Protein AF-A0A6L7WRE5-F1 (afdb_monomer_lite)

Sequence (198 aa):
MIANGPTDTLAGHQPSLRYFLLDHGRQQSTDLPPDNLVSALIALEAGASPAEAATATDRLIDLLAGHEDEALTEAFSAWVEVLLRPGAHSGTTPDPLTRLKEVRTMLAERVQEWTREWVQQGRAEGREQGRAAERSLLHRQAARKFDAATAHRRASALADLSDPERLSEVGEWIIDCSTGNELLERVRIICGDEQTER

Secondary structure (DSSP, 8-state):
-------TTSGGGS---------TTTS-GGGS-SS-HHHHHHHHHH--SHHHHHHHHHHHHHHHHT-S-HHHHHHHHHHHHHHHSTT---SS---HHHHHHHHHHHHHHHHHHHHHHHHHHHHHHHHHHHHHHHHHHHHHHHHHHT-HHHHHHHHHHTSS---HHHHHHHHHHHHH-SSHHHHHHHHHHHHHHTTT--

Structure (mmCIF, N/CA/C/O backbone):
data_AF-A0A6L7WRE5-F1
#
_entry.id   AF-A0A6L7WRE5-F1
#
loop_
_atom_site.group_PDB
_atom_site.id
_atom_site.type_symbol
_atom_site.label_atom_id
_atom_site.label_alt_id
_atom_site.label_comp_id
_atom_site.label_asym_id
_atom_site.label_entity_id
_atom_site.label_seq_id
_atom_site.pdbx_PDB_ins_code
_atom_site.Cartn_x
_atom_site.Cartn_y
_atom_site.Cartn_z
_atom_site.occupancy
_atom_site.B_iso_or_equiv
_atom_site.auth_seq_id
_atom_site.auth_comp_id
_atom_site.auth_asym_id
_atom_site.auth_atom_id
_atom_site.pdbx_PDB_model_num
ATOM 1 N N . MET A 1 1 ? -26.326 3.704 -9.956 1.00 33.59 1 MET A N 1
ATOM 2 C CA . MET A 1 1 ? -27.026 2.571 -10.597 1.00 33.59 1 MET A CA 1
ATOM 3 C C . MET A 1 1 ? -26.097 1.371 -10.492 1.00 33.59 1 MET A C 1
ATOM 5 O O . MET A 1 1 ? -25.187 1.258 -11.299 1.00 33.59 1 MET A O 1
ATOM 9 N N . ILE A 1 2 ? -26.204 0.584 -9.416 1.00 38.25 2 ILE A N 1
ATOM 10 C CA . ILE A 1 2 ? -25.355 -0.604 -9.230 1.00 38.25 2 ILE A CA 1
ATOM 11 C C . ILE A 1 2 ? -25.977 -1.732 -10.053 1.00 38.25 2 ILE A C 1
ATOM 13 O O . ILE A 1 2 ? -27.179 -1.972 -9.966 1.00 38.25 2 ILE A O 1
ATOM 17 N N . ALA A 1 3 ? -25.167 -2.325 -10.925 1.00 42.53 3 ALA A N 1
ATOM 18 C CA . ALA A 1 3 ? -25.574 -3.323 -11.899 1.00 42.53 3 ALA A CA 1
ATOM 19 C C . ALA A 1 3 ? -26.040 -4.622 -11.221 1.00 42.53 3 ALA A C 1
ATOM 21 O O . ALA A 1 3 ? -25.388 -5.126 -10.309 1.00 42.53 3 ALA A O 1
ATOM 22 N N . ASN A 1 4 ? -27.159 -5.160 -11.709 1.00 52.25 4 ASN A N 1
ATOM 23 C CA . ASN A 1 4 ? -27.697 -6.464 -11.331 1.00 52.25 4 ASN A CA 1
ATOM 24 C C . ASN A 1 4 ? -26.702 -7.581 -11.696 1.00 52.25 4 ASN A C 1
ATOM 26 O O . ASN A 1 4 ? -26.458 -7.829 -12.878 1.00 52.25 4 ASN A O 1
ATOM 30 N N . GLY A 1 5 ? -26.146 -8.248 -10.680 1.00 49.59 5 GLY A N 1
ATOM 31 C CA . GLY A 1 5 ? -25.459 -9.539 -10.806 1.00 49.59 5 GLY A CA 1
ATOM 32 C C . GLY A 1 5 ? -26.453 -10.716 -10.809 1.00 49.59 5 GLY A C 1
ATOM 33 O O . GLY A 1 5 ? -27.612 -10.529 -10.436 1.00 49.59 5 GLY A O 1
ATOM 34 N N . PRO A 1 6 ? -26.052 -11.913 -11.275 1.00 52.19 6 PRO A N 1
ATOM 35 C CA . PRO A 1 6 ? -26.985 -12.884 -11.841 1.00 52.19 6 PRO A CA 1
ATOM 36 C C . PRO A 1 6 ? -27.608 -13.880 -10.839 1.00 52.19 6 PRO A C 1
ATOM 38 O O . PRO A 1 6 ? -26.964 -14.334 -9.898 1.00 52.19 6 PRO A O 1
ATOM 41 N N . THR A 1 7 ? -28.814 -14.332 -11.220 1.00 56.91 7 THR A N 1
ATOM 42 C CA . THR A 1 7 ? -29.487 -15.636 -10.971 1.00 56.91 7 THR A CA 1
ATOM 43 C C . THR A 1 7 ? -30.137 -15.942 -9.607 1.00 56.91 7 THR A C 1
ATOM 45 O O . THR A 1 7 ? -29.492 -16.393 -8.671 1.00 56.91 7 THR A O 1
ATOM 48 N N . ASP A 1 8 ? -31.467 -15.774 -9.590 1.00 62.28 8 ASP A N 1
ATOM 49 C CA . ASP A 1 8 ? -32.593 -16.567 -9.030 1.00 62.28 8 ASP A CA 1
ATOM 50 C C . ASP A 1 8 ? -32.435 -17.437 -7.757 1.00 62.28 8 ASP A C 1
ATOM 52 O O . ASP A 1 8 ? -33.354 -17.507 -6.947 1.00 62.28 8 ASP A O 1
ATOM 56 N N . THR A 1 9 ? -31.300 -18.093 -7.512 1.00 65.81 9 THR A N 1
ATOM 57 C CA . THR A 1 9 ? -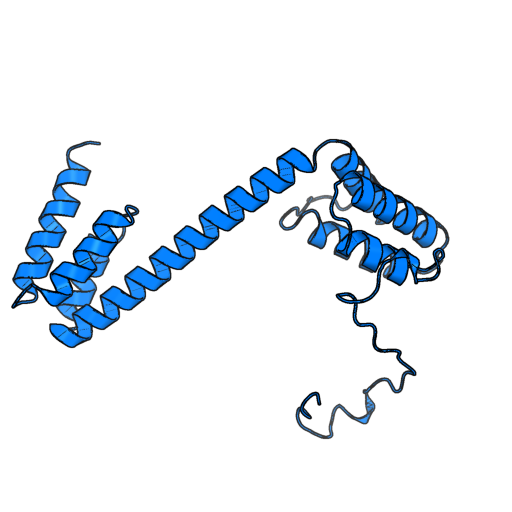31.128 -19.026 -6.379 1.00 65.81 9 THR A CA 1
ATOM 58 C C . THR A 1 9 ? -30.801 -18.337 -5.053 1.00 65.81 9 THR A C 1
ATOM 60 O O . THR A 1 9 ? -31.071 -18.895 -3.993 1.00 65.81 9 THR A O 1
ATOM 63 N N . LEU A 1 10 ? -30.263 -17.114 -5.085 1.00 64.69 10 LEU A N 1
ATOM 64 C CA . LEU A 1 10 ? -29.931 -16.333 -3.882 1.00 64.69 10 LEU A CA 1
ATOM 65 C C . LEU A 1 10 ? -31.008 -15.306 -3.502 1.00 64.69 10 LEU A C 1
ATOM 67 O O . LEU A 1 10 ? -30.921 -14.701 -2.435 1.00 64.69 10 LEU A O 1
ATOM 71 N N . ALA A 1 11 ? -32.041 -15.129 -4.334 1.00 69.94 11 ALA A N 1
ATOM 72 C CA . ALA A 1 11 ? -33.091 -14.133 -4.115 1.00 69.94 11 ALA A CA 1
ATOM 73 C C . ALA A 1 11 ? -33.860 -14.364 -2.799 1.00 69.94 11 ALA A C 1
ATOM 75 O O . ALA A 1 11 ? -34.154 -13.414 -2.080 1.00 69.94 11 ALA A O 1
ATOM 76 N N . GLY A 1 12 ? -34.119 -15.627 -2.435 1.00 72.19 12 GLY A N 1
ATOM 77 C CA . GLY A 1 12 ? -34.784 -15.990 -1.174 1.00 72.19 12 GLY A CA 1
ATOM 78 C C . GLY A 1 12 ? -33.914 -15.839 0.080 1.00 72.19 12 GLY A C 1
ATOM 79 O O . GLY A 1 12 ? -34.433 -15.868 1.192 1.00 72.19 12 GLY A O 1
ATOM 80 N N . HIS A 1 13 ? -32.603 -15.663 -0.092 1.00 71.00 13 HIS A N 1
ATOM 81 C CA . HIS A 1 13 ? -31.643 -15.445 0.993 1.00 71.00 13 HIS A CA 1
ATOM 82 C C . HIS A 1 13 ? -31.185 -13.986 1.082 1.00 71.00 13 HIS A C 1
ATOM 84 O O . HIS A 1 13 ? -30.319 -13.666 1.895 1.00 71.00 13 HIS A O 1
ATOM 90 N N . GLN A 1 14 ? -31.749 -13.095 0.261 1.00 71.56 14 GLN A N 1
ATOM 91 C CA . GLN A 1 14 ? -31.406 -11.684 0.290 1.00 71.56 14 GLN A CA 1
ATOM 92 C C . GLN A 1 14 ? -32.103 -11.011 1.486 1.00 71.56 14 GLN A C 1
ATOM 94 O O . GLN A 1 14 ? -33.335 -10.999 1.545 1.00 71.56 14 GLN A O 1
ATOM 99 N N . PRO A 1 15 ? -31.358 -10.439 2.449 1.00 70.75 15 PRO A N 1
ATOM 100 C CA . PRO A 1 15 ? -31.968 -9.778 3.594 1.00 70.75 15 PRO A CA 1
ATOM 101 C C . PRO A 1 15 ? -32.773 -8.561 3.125 1.00 70.75 15 PRO A C 1
ATOM 103 O O . PRO A 1 15 ? -32.212 -7.603 2.591 1.00 70.75 15 PRO A O 1
ATOM 106 N N . SER A 1 16 ? -34.090 -8.565 3.339 1.00 73.88 16 SER A N 1
ATOM 107 C CA . SER A 1 16 ? -34.936 -7.394 3.098 1.00 73.88 16 SER A CA 1
ATOM 108 C C . SER A 1 16 ? -34.859 -6.451 4.300 1.00 73.88 16 SER A C 1
ATOM 110 O O . SER A 1 16 ? -35.735 -6.440 5.167 1.00 73.88 16 SER A O 1
ATOM 112 N N . LEU A 1 17 ? -33.772 -5.688 4.382 1.00 77.31 17 LEU A N 1
ATOM 113 C CA . LEU A 1 17 ? -33.533 -4.731 5.460 1.00 77.31 17 LEU A CA 1
ATOM 114 C C . LEU A 1 17 ? -33.850 -3.310 4.985 1.00 77.31 17 LEU A C 1
ATOM 116 O O . LEU A 1 17 ? -33.581 -2.947 3.841 1.00 77.31 17 LEU A O 1
ATOM 120 N N . ARG A 1 18 ? -34.402 -2.478 5.874 1.00 76.62 18 ARG A N 1
ATOM 121 C CA . ARG A 1 18 ? -34.418 -1.028 5.653 1.00 76.62 18 ARG A CA 1
ATOM 122 C C . ARG A 1 18 ? -33.006 -0.519 5.909 1.00 76.62 18 ARG A C 1
ATOM 124 O O . ARG A 1 18 ? -32.535 -0.595 7.037 1.00 76.62 18 ARG A O 1
ATOM 131 N N . TYR A 1 19 ? -32.348 -0.024 4.871 1.00 71.81 19 TYR A N 1
ATOM 132 C CA . TYR A 1 19 ? -31.003 0.533 4.964 1.00 71.81 19 TYR A CA 1
ATOM 133 C C . TYR A 1 19 ? -31.005 2.012 4.580 1.00 71.81 19 TYR A C 1
ATOM 135 O O . TYR A 1 19 ? -31.861 2.478 3.826 1.00 71.81 19 TYR A O 1
ATOM 143 N N . PHE A 1 20 ? -30.025 2.743 5.101 1.00 72.94 20 PHE A N 1
ATOM 144 C CA . PHE A 1 20 ? -29.726 4.110 4.700 1.00 72.94 20 PHE A CA 1
ATOM 145 C C . PHE A 1 20 ? -28.335 4.126 4.064 1.00 72.94 20 PHE A C 1
ATOM 147 O O . PHE A 1 20 ? -27.398 3.554 4.618 1.00 72.94 20 PHE A O 1
ATOM 154 N N . LEU A 1 21 ? -28.212 4.723 2.877 1.00 75.00 21 LEU A N 1
ATOM 155 C CA . LEU A 1 21 ? -26.929 4.837 2.190 1.00 75.00 21 LEU A CA 1
ATOM 156 C C . LEU A 1 21 ? -26.215 6.093 2.698 1.00 75.00 21 LEU A C 1
ATOM 158 O O . LEU A 1 21 ? -26.695 7.203 2.475 1.00 75.00 21 LEU A O 1
ATOM 162 N N . LEU A 1 22 ? -25.076 5.907 3.359 1.00 72.38 22 LEU A N 1
ATOM 163 C CA . LEU A 1 22 ? -24.219 6.994 3.823 1.00 72.38 22 LEU A CA 1
ATOM 164 C C . LEU A 1 22 ? -23.044 7.179 2.861 1.00 72.38 22 LEU A C 1
ATOM 166 O O . LEU A 1 22 ? -22.331 6.225 2.551 1.00 72.38 22 LEU A O 1
ATOM 170 N N . ASP A 1 23 ? -22.836 8.415 2.409 1.00 73.19 23 ASP A N 1
ATOM 171 C CA . ASP A 1 23 ? -21.616 8.827 1.712 1.00 73.19 23 ASP A CA 1
ATOM 172 C C . ASP A 1 23 ? -20.619 9.378 2.741 1.00 73.19 23 ASP A C 1
ATOM 174 O O . ASP A 1 23 ? -20.668 10.549 3.127 1.00 73.19 23 ASP A O 1
ATOM 178 N N . HIS A 1 24 ? -19.734 8.498 3.208 1.00 63.03 24 HIS A N 1
ATOM 179 C CA . HIS A 1 24 ? -18.722 8.795 4.224 1.00 63.03 24 HIS A CA 1
ATOM 180 C C . HIS A 1 24 ? -17.700 9.845 3.762 1.00 63.03 24 HIS A C 1
ATOM 182 O O . HIS A 1 24 ? -17.137 10.546 4.593 1.00 63.03 24 HIS A O 1
ATOM 188 N N . GLY A 1 25 ? -17.492 10.017 2.449 1.00 64.31 25 GLY A N 1
ATOM 189 C CA . GLY A 1 25 ? -16.577 11.033 1.919 1.00 64.31 25 GLY A CA 1
ATOM 190 C C . GLY A 1 25 ? -17.131 12.459 1.996 1.00 64.31 25 GLY A C 1
ATOM 191 O O . GLY A 1 25 ? -16.380 13.422 1.843 1.00 64.31 25 GLY A O 1
ATOM 192 N N . ARG A 1 26 ? -18.444 12.609 2.215 1.00 62.72 26 ARG A N 1
ATOM 193 C CA . ARG A 1 26 ? -19.141 13.903 2.216 1.00 62.72 26 ARG A CA 1
ATOM 194 C C . ARG A 1 26 ? -19.703 14.301 3.582 1.00 62.72 26 ARG A C 1
ATOM 196 O O . ARG A 1 26 ? -19.944 15.487 3.796 1.00 62.72 26 ARG A O 1
ATOM 203 N N . GLN A 1 27 ? -19.922 13.343 4.481 1.00 60.59 27 GLN A N 1
ATOM 204 C CA . GLN A 1 27 ? -20.414 13.582 5.841 1.00 60.59 27 GLN A CA 1
ATOM 205 C C . GLN A 1 27 ? -19.268 13.668 6.850 1.00 60.59 27 GLN A C 1
ATOM 207 O O . GLN A 1 27 ? -18.359 12.844 6.838 1.00 60.59 27 GLN A O 1
ATOM 212 N N . GLN A 1 28 ? -19.332 14.647 7.755 1.00 61.75 28 GLN A N 1
ATOM 213 C CA . GLN A 1 28 ? -18.403 14.725 8.881 1.00 61.75 28 GLN A CA 1
ATOM 214 C C . GLN A 1 28 ? -18.924 13.862 10.032 1.00 61.75 28 GLN A C 1
ATOM 216 O O . GLN A 1 28 ? -20.128 13.809 10.272 1.00 61.75 28 GLN A O 1
ATOM 221 N N . SER A 1 29 ? -18.023 13.230 10.791 1.00 63.56 29 SER A N 1
ATOM 222 C CA . SER A 1 29 ? -18.386 12.438 11.981 1.00 63.56 29 SER A CA 1
ATOM 223 C C . SER A 1 29 ? -19.282 13.209 12.972 1.00 63.56 29 SER A C 1
ATOM 225 O O . SER A 1 29 ? -20.119 12.605 13.637 1.00 63.56 29 SER A O 1
ATOM 227 N N . THR A 1 30 ? -19.163 14.540 13.023 1.00 63.53 30 THR A N 1
ATOM 228 C CA . THR A 1 30 ? -19.960 15.444 13.870 1.00 63.53 30 THR A CA 1
ATOM 229 C C . THR A 1 30 ? -21.459 15.451 13.542 1.00 63.53 30 THR A C 1
ATOM 231 O O . THR A 1 30 ? -22.262 15.787 14.409 1.00 63.53 30 THR A O 1
ATOM 234 N N . ASP A 1 31 ? -21.852 15.072 12.322 1.00 73.81 31 ASP A N 1
ATOM 235 C CA . ASP A 1 31 ? -23.259 15.047 11.894 1.00 73.81 31 ASP A CA 1
ATOM 236 C C . ASP A 1 31 ? -23.997 13.775 12.348 1.00 73.81 31 ASP A C 1
ATOM 238 O O . ASP A 1 31 ? -25.204 13.638 12.126 1.00 73.81 31 ASP A O 1
ATOM 242 N N . LEU A 1 32 ? -23.281 12.824 12.956 1.00 79.25 32 LEU A N 1
ATOM 243 C CA . LEU A 1 32 ? -23.804 11.515 13.323 1.00 79.25 32 LEU A CA 1
ATOM 244 C C . LEU A 1 32 ? -24.037 11.397 14.839 1.00 79.25 32 LEU A C 1
ATOM 246 O O . LEU A 1 32 ? -23.339 12.037 15.629 1.00 79.25 32 LEU A O 1
ATOM 250 N N . PRO A 1 33 ? -24.997 10.560 15.281 1.00 83.44 33 PRO A N 1
ATOM 251 C CA . PRO A 1 33 ? -25.241 10.336 16.703 1.00 83.44 33 PRO A CA 1
ATOM 252 C C . PRO A 1 33 ? -23.978 9.808 17.404 1.00 83.44 33 PRO A C 1
ATOM 254 O O . PRO A 1 33 ? -23.394 8.843 16.906 1.00 83.44 33 PRO A O 1
ATOM 257 N N . PRO A 1 34 ? -23.559 10.385 18.544 1.00 77.69 34 PRO A N 1
ATOM 258 C CA . PRO A 1 34 ? -22.311 10.004 19.208 1.00 77.69 34 PRO A CA 1
ATOM 259 C C . PRO A 1 34 ? -22.359 8.595 19.818 1.00 77.69 34 PRO A C 1
ATOM 261 O O . PRO A 1 34 ? -21.350 7.895 19.799 1.00 77.69 34 PRO A O 1
ATOM 264 N N . ASP A 1 35 ? -23.532 8.152 20.278 1.00 83.75 35 ASP A N 1
ATOM 265 C CA . ASP A 1 35 ? -23.737 6.848 20.925 1.00 83.75 35 ASP A CA 1
ATOM 266 C C . ASP A 1 35 ? -24.033 5.742 19.899 1.00 83.75 35 ASP A C 1
ATOM 268 O O . ASP A 1 35 ? -25.017 5.005 19.991 1.00 83.75 35 ASP A O 1
ATOM 272 N N . ASN A 1 36 ? -23.226 5.670 18.842 1.00 86.12 36 ASN A N 1
ATOM 273 C CA . ASN A 1 36 ? -23.427 4.717 17.760 1.00 86.12 36 ASN A CA 1
ATOM 274 C C . ASN A 1 36 ? -22.090 4.161 17.258 1.00 86.12 36 ASN A C 1
ATOM 276 O O . ASN A 1 36 ? -21.178 4.911 16.910 1.00 86.12 36 ASN A O 1
ATOM 280 N N . LEU A 1 37 ? -22.004 2.829 17.175 1.00 87.25 37 LEU A N 1
ATOM 281 C CA . LEU A 1 37 ? -20.794 2.121 16.746 1.00 87.25 37 LEU A CA 1
ATOM 282 C C . LEU A 1 37 ? -20.337 2.525 15.338 1.00 87.25 37 LEU A C 1
ATOM 284 O O . LEU A 1 37 ? -19.145 2.692 15.110 1.00 87.25 37 LEU A O 1
ATOM 288 N N . VAL A 1 38 ? -21.270 2.735 14.405 1.00 85.50 38 VAL A N 1
ATOM 289 C CA . VAL A 1 38 ? -20.961 3.166 13.032 1.00 85.50 38 VAL A CA 1
ATOM 290 C C . VAL A 1 38 ? -20.453 4.607 13.015 1.00 85.50 38 VAL A C 1
ATOM 292 O O . VAL A 1 38 ? -19.534 4.917 12.264 1.00 85.50 38 VAL A O 1
ATOM 295 N N . SER A 1 39 ? -20.976 5.488 13.871 1.00 87.50 39 SER A N 1
ATOM 296 C CA . SER A 1 39 ? -20.440 6.850 14.007 1.00 87.50 39 SER A CA 1
ATOM 297 C C . SER A 1 39 ? -18.999 6.848 14.509 1.00 87.50 39 SER A C 1
ATOM 299 O O . SER A 1 39 ? -18.172 7.605 14.003 1.00 87.50 39 SER A O 1
ATOM 301 N N . ALA A 1 40 ? -18.690 5.995 15.490 1.00 87.38 40 ALA A N 1
ATOM 302 C CA . ALA A 1 40 ? -17.340 5.855 16.021 1.00 87.38 40 ALA A CA 1
ATOM 303 C C . ALA A 1 40 ? -16.387 5.204 14.998 1.00 87.38 40 ALA A C 1
ATOM 305 O O . ALA A 1 40 ? -15.239 5.627 14.882 1.00 87.38 40 ALA A O 1
ATOM 306 N N . LEU A 1 41 ? -16.889 4.265 14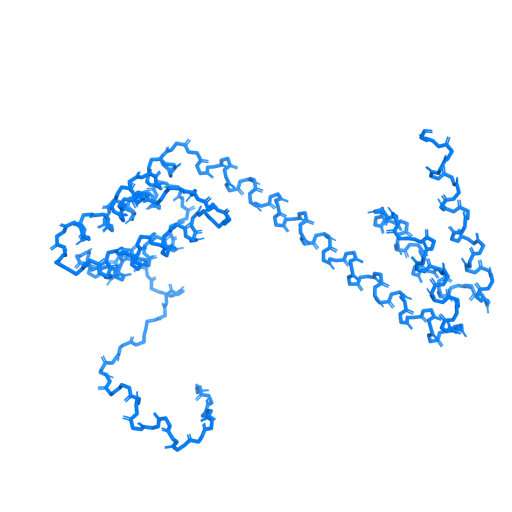.187 1.00 86.12 41 LEU A N 1
ATOM 307 C CA . LEU A 1 41 ? -16.184 3.687 13.038 1.00 86.12 41 LEU A CA 1
ATOM 308 C C . LEU A 1 41 ? -15.810 4.758 12.003 1.00 86.12 41 LEU A C 1
ATOM 310 O O . LEU A 1 41 ? -14.645 4.899 11.648 1.00 86.12 41 LEU A O 1
ATOM 314 N N . ILE A 1 42 ? -16.787 5.561 11.573 1.00 84.25 42 ILE A N 1
ATOM 315 C CA . ILE A 1 42 ? -16.579 6.645 10.602 1.00 84.25 42 ILE A CA 1
ATOM 316 C C . ILE A 1 42 ? -15.607 7.687 11.165 1.00 84.25 42 ILE A C 1
ATOM 318 O O . ILE A 1 42 ? -14.756 8.189 10.437 1.00 84.25 42 ILE A O 1
ATOM 322 N N . ALA A 1 43 ? -15.697 8.002 12.461 1.00 83.88 43 ALA A N 1
ATOM 323 C CA . ALA A 1 43 ? -14.750 8.897 13.123 1.00 83.88 43 ALA A CA 1
ATOM 324 C C . ALA A 1 43 ? -13.315 8.351 13.087 1.00 83.88 43 ALA A C 1
ATOM 326 O O . ALA A 1 43 ? -12.375 9.119 12.893 1.00 83.88 43 ALA A O 1
ATOM 327 N N . LEU A 1 44 ? -13.154 7.038 13.269 1.00 84.88 44 LEU A N 1
ATOM 328 C CA . LEU A 1 44 ? -11.857 6.373 13.225 1.00 84.88 44 LEU A CA 1
ATOM 329 C C . LEU A 1 44 ? -11.267 6.375 11.809 1.00 84.88 44 LEU A C 1
ATOM 331 O O . LEU A 1 44 ? -10.084 6.661 11.655 1.00 84.88 44 LEU A O 1
ATOM 335 N N . GLU A 1 45 ? -12.084 6.117 10.785 1.00 81.00 45 GLU A N 1
ATOM 336 C CA . GLU A 1 45 ? -11.665 6.171 9.376 1.00 81.00 45 GLU A CA 1
ATOM 337 C C . GLU A 1 45 ? -11.328 7.594 8.914 1.00 81.00 45 GLU A C 1
ATOM 339 O O . GLU A 1 45 ? -10.380 7.800 8.158 1.00 81.00 45 GLU A O 1
ATOM 344 N N . ALA A 1 46 ? -12.105 8.583 9.362 1.00 77.44 46 ALA A N 1
ATOM 345 C CA . ALA A 1 46 ? -11.915 9.983 8.999 1.00 77.44 46 ALA A CA 1
ATOM 346 C C . ALA A 1 46 ? -10.789 10.671 9.786 1.00 77.44 46 ALA A C 1
ATOM 348 O O . ALA A 1 46 ? -10.353 11.751 9.383 1.00 77.44 46 ALA A O 1
ATOM 349 N N . GLY A 1 47 ? -10.353 10.091 10.910 1.00 69.56 47 GLY A N 1
ATOM 350 C CA . GLY A 1 47 ? -9.361 10.674 11.808 1.00 69.56 47 GLY A CA 1
ATOM 351 C C . GLY A 1 47 ? -8.081 11.042 11.064 1.00 69.56 47 GLY A C 1
ATOM 352 O O . GLY A 1 47 ? -7.313 10.178 10.647 1.00 69.56 47 GLY A O 1
ATOM 353 N N . ALA A 1 48 ? -7.826 12.342 10.919 1.00 63.06 48 ALA A N 1
ATOM 354 C CA . ALA A 1 48 ? -6.662 12.855 10.205 1.00 63.06 48 ALA A CA 1
ATOM 355 C C . ALA A 1 48 ? -5.397 12.809 11.075 1.00 63.06 48 ALA A C 1
ATOM 357 O O . ALA A 1 48 ? -4.285 13.006 10.577 1.00 63.06 48 ALA A O 1
ATOM 358 N N . SER A 1 49 ? -5.559 12.569 12.383 1.00 74.25 49 SER A N 1
ATOM 359 C CA . SER A 1 49 ? -4.464 12.508 13.343 1.00 74.25 49 SER A CA 1
ATOM 360 C C . SER A 1 49 ? -4.536 11.298 14.291 1.00 74.25 49 SER A C 1
ATOM 362 O O . SER A 1 49 ? -5.618 10.786 14.587 1.00 74.25 49 SER A O 1
ATOM 364 N N . PRO A 1 50 ? -3.385 10.889 14.859 1.00 75.25 50 PRO A N 1
ATOM 365 C CA . PRO A 1 50 ? -3.307 9.852 15.891 1.00 75.25 50 PRO A CA 1
ATOM 366 C C . PRO A 1 50 ? -4.238 10.074 17.085 1.00 75.25 50 PRO A C 1
ATOM 368 O O . PRO A 1 50 ? -4.826 9.136 17.611 1.00 75.25 50 PRO A O 1
ATOM 371 N N . ALA A 1 51 ? -4.361 11.330 17.520 1.00 78.44 51 ALA A N 1
ATOM 372 C CA . ALA A 1 51 ? -5.150 11.706 18.685 1.00 78.44 51 ALA A CA 1
ATOM 373 C C . ALA A 1 51 ? -6.656 11.604 18.404 1.00 78.44 51 ALA A C 1
ATOM 375 O O . ALA A 1 51 ? -7.423 11.168 19.265 1.00 78.44 51 ALA A O 1
ATOM 376 N N . GLU A 1 52 ? -7.077 11.961 17.190 1.00 81.94 52 GLU A N 1
ATOM 377 C CA . GLU A 1 52 ? -8.456 11.775 16.732 1.00 81.94 52 GLU A CA 1
ATOM 378 C C . GLU A 1 52 ? -8.797 10.285 16.630 1.00 81.94 52 GLU A C 1
ATOM 380 O O . GLU A 1 52 ? -9.824 9.863 17.159 1.00 81.94 52 GLU A O 1
ATOM 385 N N . ALA A 1 53 ? -7.898 9.473 16.061 1.00 83.38 53 ALA A N 1
ATOM 386 C CA . ALA A 1 53 ? -8.058 8.021 16.003 1.00 83.38 53 ALA A CA 1
ATOM 387 C C . ALA A 1 53 ? -8.116 7.382 17.404 1.00 83.38 53 ALA A C 1
ATOM 389 O O . ALA A 1 53 ? -8.958 6.520 17.660 1.00 83.38 53 ALA A O 1
ATOM 390 N N . ALA A 1 54 ? -7.273 7.827 18.342 1.00 83.94 54 ALA A N 1
ATOM 391 C CA . ALA A 1 54 ? -7.304 7.360 19.729 1.00 83.94 54 ALA A CA 1
ATOM 392 C C . ALA A 1 54 ? -8.634 7.716 20.409 1.00 83.94 54 ALA A C 1
ATOM 394 O O . ALA A 1 54 ? -9.235 6.866 21.058 1.00 83.94 54 ALA A O 1
ATOM 395 N N . THR A 1 55 ? -9.136 8.934 20.188 1.00 86.75 55 THR A N 1
ATOM 396 C CA . THR A 1 55 ? -10.433 9.386 20.720 1.00 86.75 55 THR A CA 1
ATOM 397 C C . THR A 1 55 ? -11.594 8.573 20.144 1.00 86.75 55 THR A C 1
ATOM 399 O O . THR A 1 55 ? -12.511 8.196 20.872 1.00 86.75 55 THR A O 1
ATOM 402 N N . ALA A 1 56 ? -11.572 8.281 18.842 1.00 88.19 56 ALA A N 1
ATOM 403 C CA . ALA A 1 56 ? -12.574 7.430 18.205 1.00 88.19 56 ALA A CA 1
ATOM 404 C C . ALA A 1 56 ? -12.505 5.980 18.719 1.00 88.19 56 ALA A C 1
ATOM 406 O O . ALA A 1 56 ? -13.541 5.356 18.943 1.00 88.19 56 ALA A O 1
ATOM 407 N N . THR A 1 57 ? -11.296 5.472 18.978 1.00 89.06 57 THR A N 1
ATOM 408 C CA . THR A 1 57 ? -11.085 4.140 19.564 1.00 89.06 57 THR A CA 1
ATOM 409 C C . THR A 1 57 ? -11.571 4.074 21.013 1.00 89.06 57 THR A C 1
ATOM 411 O O . THR A 1 57 ? -12.225 3.101 21.374 1.00 89.06 57 THR A O 1
ATOM 414 N N . ASP A 1 58 ? -11.331 5.110 21.825 1.00 90.06 58 ASP A N 1
ATOM 415 C CA . ASP A 1 58 ? -11.877 5.215 23.189 1.00 90.06 58 ASP A CA 1
ATOM 416 C C . ASP A 1 58 ? -13.414 5.127 23.163 1.00 90.06 58 ASP A C 1
ATOM 418 O O . ASP A 1 58 ? -14.002 4.322 23.882 1.00 90.06 58 ASP A O 1
ATOM 422 N N . ARG A 1 59 ? -14.069 5.851 22.243 1.00 90.38 59 ARG A N 1
ATOM 423 C CA . ARG A 1 59 ? -15.529 5.764 22.059 1.00 90.38 59 ARG A CA 1
ATOM 424 C C . ARG A 1 59 ? -15.997 4.369 21.643 1.00 90.38 59 ARG A C 1
ATOM 426 O O . ARG A 1 59 ? -17.018 3.904 22.141 1.00 90.38 59 ARG A O 1
ATOM 433 N N . LEU A 1 60 ? -15.280 3.701 20.735 1.00 91.38 60 LEU A N 1
ATOM 434 C CA . LEU A 1 60 ? -15.596 2.321 20.342 1.00 91.38 60 LEU A CA 1
ATOM 435 C C . LEU A 1 60 ? -15.493 1.363 21.532 1.00 91.38 60 LEU A C 1
ATOM 437 O O . LEU A 1 60 ? -16.384 0.538 21.713 1.00 91.38 60 LEU A O 1
ATOM 441 N N . ILE A 1 61 ? -14.445 1.486 22.353 1.00 91.38 61 ILE A N 1
ATOM 442 C CA . ILE A 1 61 ? -14.266 0.670 23.562 1.00 91.38 61 ILE A CA 1
ATOM 443 C C . ILE A 1 61 ? -15.436 0.879 24.524 1.00 91.38 61 ILE A C 1
ATOM 445 O O . ILE A 1 61 ? -16.000 -0.106 24.999 1.00 91.38 61 ILE A O 1
ATOM 449 N N . ASP A 1 62 ? -15.820 2.130 24.783 1.00 91.94 62 ASP A N 1
ATOM 450 C CA . ASP A 1 62 ? -16.912 2.453 25.705 1.00 91.94 62 ASP A CA 1
ATOM 451 C C . ASP A 1 62 ? -18.258 1.896 25.216 1.00 91.94 62 ASP A C 1
ATOM 453 O O . ASP A 1 62 ? -19.000 1.291 25.993 1.00 91.94 62 ASP A O 1
ATOM 457 N N . LEU A 1 63 ? -18.560 2.039 23.920 1.00 91.56 63 LEU A N 1
ATOM 458 C CA . LEU A 1 63 ? -19.798 1.523 23.328 1.00 91.56 63 LEU A CA 1
ATOM 459 C C . LEU A 1 63 ? -19.845 -0.010 23.333 1.00 91.56 63 LEU A C 1
ATOM 461 O O . LEU A 1 63 ? -20.889 -0.591 23.625 1.00 91.56 63 LEU A O 1
ATOM 465 N N . LEU A 1 64 ? -18.726 -0.671 23.027 1.00 91.19 64 LEU A N 1
ATOM 466 C CA . LEU A 1 64 ? -18.648 -2.131 22.990 1.00 91.19 64 LEU A CA 1
ATOM 467 C C . LEU A 1 64 ? -18.634 -2.759 24.386 1.00 91.19 64 LEU A C 1
ATOM 469 O O . LEU A 1 64 ? -19.205 -3.827 24.572 1.00 91.19 64 LEU A O 1
ATOM 473 N N . ALA A 1 65 ? -18.053 -2.094 25.387 1.00 88.62 65 ALA A N 1
ATOM 474 C CA . ALA A 1 65 ? -18.069 -2.578 26.767 1.00 88.62 65 ALA A CA 1
ATOM 475 C C . ALA A 1 65 ? -19.492 -2.693 27.348 1.00 88.62 65 ALA A C 1
ATOM 477 O O . ALA A 1 65 ? -19.717 -3.485 28.262 1.00 88.62 65 ALA A O 1
ATOM 478 N N . GLY A 1 66 ? -20.444 -1.909 26.828 1.00 83.81 66 GLY A N 1
ATOM 479 C CA . GLY A 1 66 ? -21.861 -1.975 27.192 1.00 83.81 66 GLY A CA 1
ATOM 480 C C . GLY A 1 66 ? -22.704 -2.924 26.334 1.00 83.81 66 GLY A C 1
ATOM 481 O O . GLY A 1 66 ? -23.901 -3.049 26.587 1.00 83.81 66 GLY A O 1
ATOM 482 N N . HIS A 1 67 ? -22.124 -3.566 25.316 1.00 84.75 67 HIS A N 1
ATOM 483 C CA . HIS A 1 67 ? -22.844 -4.457 24.410 1.00 84.75 67 HIS A CA 1
ATOM 484 C C . HIS A 1 67 ? -22.818 -5.908 24.912 1.00 84.75 67 HIS A C 1
ATOM 486 O O . HIS A 1 67 ? -21.768 -6.446 25.240 1.00 84.75 67 HIS A O 1
ATOM 492 N N . GLU A 1 68 ? -23.977 -6.571 24.914 1.00 81.00 68 GLU A N 1
ATOM 493 C CA . GLU A 1 68 ? -24.099 -7.989 25.308 1.00 81.00 68 GLU A CA 1
ATOM 494 C C . GLU A 1 68 ? -23.649 -8.965 24.202 1.00 81.00 68 GLU A C 1
ATOM 496 O O . GLU A 1 68 ? -23.461 -10.153 24.453 1.00 81.00 68 GLU A O 1
ATOM 501 N N . ASP A 1 69 ? -23.491 -8.478 22.967 1.00 87.06 69 ASP A N 1
ATOM 502 C CA . ASP A 1 69 ? -23.120 -9.295 21.811 1.00 87.06 69 ASP A CA 1
ATOM 503 C C . ASP A 1 69 ? -21.591 -9.424 21.696 1.00 87.06 69 ASP A C 1
ATOM 505 O O . ASP A 1 69 ? -20.883 -8.527 21.220 1.00 87.06 69 ASP A O 1
ATOM 509 N N . GLU A 1 70 ? -21.078 -10.572 22.136 1.00 86.38 70 GLU A N 1
ATOM 510 C CA . GLU A 1 70 ? -19.655 -10.906 22.046 1.00 86.38 70 GLU A CA 1
ATOM 511 C C . GLU A 1 70 ? -19.170 -11.021 20.594 1.00 86.38 70 GLU A C 1
ATOM 513 O O . GLU A 1 70 ? -18.039 -10.633 20.301 1.00 86.38 70 GLU A O 1
ATOM 518 N N . ALA A 1 71 ? -20.010 -11.501 19.667 1.00 88.19 71 ALA A N 1
ATOM 519 C CA . ALA A 1 71 ? -19.633 -11.640 18.261 1.00 88.19 71 ALA A CA 1
ATOM 520 C C . ALA A 1 71 ? -19.474 -10.270 17.594 1.00 88.19 71 ALA A C 1
ATOM 522 O O . ALA A 1 71 ? -18.575 -10.076 16.773 1.00 88.19 71 ALA A O 1
ATOM 523 N N . LEU A 1 72 ? -20.311 -9.303 17.977 1.00 88.38 72 LEU A N 1
ATOM 524 C CA . LEU A 1 72 ? -20.178 -7.917 17.542 1.00 88.38 72 LEU A CA 1
ATOM 525 C C . LEU A 1 72 ? -18.885 -7.289 18.071 1.00 88.38 72 LEU A C 1
ATOM 527 O O . LEU A 1 72 ? -18.140 -6.678 17.305 1.00 88.38 72 LEU A O 1
ATOM 531 N N . THR A 1 73 ? -18.602 -7.478 19.361 1.00 89.56 73 THR A N 1
ATOM 532 C CA . THR A 1 73 ? -17.366 -6.991 19.987 1.00 89.56 73 THR A CA 1
ATOM 533 C C . THR A 1 73 ? -16.136 -7.585 19.302 1.00 89.56 73 THR A C 1
ATOM 535 O O . THR A 1 73 ? -15.236 -6.844 18.918 1.00 89.56 73 THR A O 1
ATOM 538 N N . GLU A 1 74 ? -16.121 -8.896 19.061 1.00 89.31 74 GLU A N 1
ATOM 539 C CA . GLU A 1 74 ? -15.059 -9.580 18.317 1.00 89.31 74 GLU A CA 1
ATOM 540 C C . GLU A 1 74 ? -14.881 -9.003 16.906 1.00 89.31 74 GLU A C 1
ATOM 542 O O . GLU A 1 74 ? -13.761 -8.670 16.516 1.00 89.31 74 GLU A O 1
ATOM 547 N N . ALA A 1 75 ? -15.972 -8.843 16.150 1.00 89.69 75 ALA A N 1
ATOM 548 C CA . ALA A 1 75 ? -15.922 -8.357 14.773 1.00 89.69 75 ALA A CA 1
ATOM 549 C C . ALA A 1 75 ? -15.332 -6.942 14.678 1.00 89.69 75 ALA A C 1
ATOM 551 O O . ALA A 1 75 ? -14.472 -6.687 13.832 1.00 89.69 75 ALA A O 1
ATOM 552 N N . PHE A 1 76 ? -15.758 -6.032 15.559 1.00 89.38 76 PHE A N 1
ATOM 553 C CA . PHE A 1 76 ? -15.217 -4.674 15.603 1.00 89.38 76 PHE A CA 1
ATOM 554 C C . PHE A 1 76 ? -13.759 -4.661 16.067 1.00 89.38 76 PHE A C 1
ATOM 556 O O . PHE A 1 76 ? -12.935 -4.002 15.434 1.00 89.38 76 PHE A O 1
ATOM 563 N N . SER A 1 77 ? -13.414 -5.410 17.116 1.00 88.00 77 SER A N 1
ATOM 564 C CA . SER A 1 77 ? -12.035 -5.497 17.603 1.00 88.00 77 SER A CA 1
ATOM 565 C C . SER A 1 77 ? -11.076 -6.016 16.537 1.00 88.00 77 SER A C 1
ATOM 567 O O . SER A 1 77 ? -10.044 -5.394 16.288 1.00 88.00 77 SER A O 1
ATOM 569 N N . ALA A 1 78 ? -11.437 -7.107 15.856 1.00 86.19 78 ALA A N 1
ATOM 570 C CA . ALA A 1 78 ? -10.638 -7.668 14.774 1.00 86.19 78 ALA A CA 1
ATOM 571 C C . ALA A 1 78 ? -10.503 -6.694 13.592 1.00 86.19 78 ALA A C 1
ATOM 573 O O . ALA A 1 78 ? -9.418 -6.543 13.032 1.00 86.19 78 ALA A O 1
ATOM 574 N N . TRP A 1 79 ? -11.582 -5.998 13.219 1.00 87.56 79 TRP A N 1
ATOM 575 C CA . TRP A 1 79 ? -11.534 -5.017 12.136 1.00 87.56 79 TRP A CA 1
ATOM 576 C C . TRP A 1 79 ? -10.615 -3.831 12.462 1.00 87.56 79 TRP A C 1
ATOM 578 O O . TRP A 1 79 ? -9.797 -3.457 11.623 1.00 87.56 79 TRP A O 1
ATOM 588 N N . VAL A 1 80 ? -10.687 -3.280 13.681 1.00 84.94 80 VAL A N 1
ATOM 589 C CA . VAL A 1 80 ? -9.822 -2.166 14.112 1.00 84.94 80 VAL A CA 1
ATOM 590 C C . VAL A 1 80 ? -8.349 -2.586 14.107 1.00 84.94 80 VAL A C 1
ATOM 592 O O . VAL A 1 80 ? -7.488 -1.813 13.684 1.00 84.94 80 VAL A O 1
ATOM 595 N N . GLU A 1 81 ? -8.042 -3.817 14.526 1.00 81.56 81 GLU A N 1
ATOM 596 C CA . GLU A 1 81 ? -6.686 -4.363 14.435 1.00 81.56 81 GLU A CA 1
ATOM 597 C C . GLU A 1 81 ? -6.201 -4.488 12.993 1.00 81.56 81 GLU A C 1
ATOM 599 O O . GLU A 1 81 ? -5.079 -4.087 12.701 1.00 81.56 81 GLU A O 1
ATOM 604 N N . VAL A 1 82 ? -7.026 -4.995 12.074 1.00 80.94 82 VAL A N 1
ATOM 605 C CA . VAL A 1 82 ? -6.654 -5.080 10.653 1.00 80.94 82 VAL A CA 1
ATOM 606 C C . VAL A 1 82 ? -6.441 -3.692 10.053 1.00 80.94 82 VAL A C 1
ATOM 608 O O . VAL A 1 82 ? -5.485 -3.497 9.301 1.00 80.94 82 VAL A O 1
ATOM 611 N N . LEU A 1 83 ? -7.298 -2.729 10.397 1.00 79.31 83 LEU A N 1
ATOM 612 C CA . LEU A 1 83 ? -7.206 -1.361 9.897 1.00 79.31 83 LEU A CA 1
ATOM 613 C C . LEU A 1 83 ? -5.915 -0.675 10.359 1.00 79.31 83 LEU A C 1
ATOM 615 O O . LEU A 1 83 ? -5.222 -0.054 9.556 1.00 79.31 83 LEU A O 1
ATOM 619 N N . LEU A 1 84 ? -5.600 -0.770 11.652 1.00 76.69 84 LEU A N 1
ATOM 620 C CA . LEU A 1 84 ? -4.520 0.006 12.271 1.00 76.69 84 LEU A CA 1
ATOM 621 C C . LEU A 1 84 ? -3.204 -0.769 12.410 1.00 76.69 84 LEU A C 1
ATOM 623 O O . LEU A 1 84 ? -2.158 -0.171 12.665 1.00 76.69 84 LEU A O 1
ATOM 627 N N . ARG A 1 85 ? -3.234 -2.094 12.254 1.00 74.19 85 ARG A N 1
ATOM 628 C CA . ARG A 1 85 ? -2.090 -2.997 12.419 1.00 74.19 85 ARG A CA 1
ATOM 629 C C . ARG A 1 85 ? -2.151 -4.201 11.444 1.00 74.19 85 ARG A C 1
ATOM 631 O O . ARG A 1 85 ? -2.113 -5.356 11.879 1.00 74.19 85 ARG A O 1
ATOM 638 N N . PRO A 1 86 ? -2.195 -3.982 10.119 1.00 62.72 86 PRO A N 1
ATOM 639 C CA . PRO A 1 86 ? -2.137 -5.052 9.141 1.00 62.72 86 PRO A CA 1
ATOM 640 C C . PRO A 1 86 ? -0.824 -5.818 9.270 1.00 62.72 86 PRO A C 1
ATOM 642 O O . PRO A 1 86 ? 0.260 -5.248 9.374 1.00 62.72 86 PRO A O 1
ATOM 645 N N . GLY A 1 87 ? -0.940 -7.143 9.276 1.00 58.81 87 GLY A N 1
ATOM 646 C CA . GLY A 1 87 ? 0.193 -8.057 9.396 1.00 58.81 87 GLY A CA 1
ATOM 647 C C . GLY A 1 87 ? 0.556 -8.448 10.829 1.00 58.81 87 GLY A C 1
ATOM 648 O O . GLY A 1 87 ? 1.303 -9.415 11.000 1.00 58.81 87 GLY A O 1
ATOM 649 N N . ALA A 1 88 ? -0.001 -7.805 11.860 1.00 59.50 88 ALA A N 1
ATOM 650 C CA . ALA A 1 88 ? 0.187 -8.285 13.223 1.00 59.50 88 ALA A CA 1
ATOM 651 C C . ALA A 1 88 ? -0.690 -9.498 13.502 1.00 59.50 88 ALA A C 1
ATOM 653 O O . ALA A 1 88 ? -1.874 -9.399 13.800 1.00 59.50 88 ALA A O 1
ATOM 654 N N . HIS A 1 89 ? -0.057 -10.658 13.444 1.00 52.12 89 HIS A N 1
ATOM 655 C CA . HIS A 1 89 ? -0.632 -11.906 13.902 1.00 52.12 89 HIS A CA 1
ATOM 656 C C . HIS A 1 89 ? 0.013 -12.216 15.252 1.00 52.12 89 HIS A C 1
ATOM 658 O O . HIS A 1 89 ? 1.038 -12.894 15.321 1.00 52.12 89 HIS A O 1
ATOM 664 N N . SER A 1 90 ? -0.530 -11.661 16.337 1.00 52.19 90 SER A N 1
ATOM 665 C CA . SER A 1 90 ? -0.093 -12.060 17.676 1.00 52.19 90 SER A CA 1
ATOM 666 C C . SER A 1 90 ? -0.562 -13.493 17.936 1.00 52.19 90 SER A C 1
ATOM 668 O O . SER A 1 90 ? -1.756 -13.774 17.912 1.00 52.19 90 SER A O 1
ATOM 670 N N . GLY A 1 91 ? 0.384 -14.408 18.181 1.00 51.62 91 GLY A N 1
ATOM 671 C CA . GLY A 1 91 ? 0.141 -15.844 18.414 1.00 51.62 91 GLY A CA 1
ATOM 672 C C . GLY A 1 91 ? -0.616 -16.184 19.706 1.00 51.62 91 GLY A C 1
ATOM 673 O O . GLY A 1 91 ? -0.901 -17.352 19.958 1.00 51.62 91 GLY A O 1
ATOM 674 N N . THR A 1 92 ? -0.973 -15.168 20.490 1.00 57.91 92 THR A N 1
ATOM 675 C CA . THR A 1 92 ? -1.937 -15.234 21.587 1.00 57.91 92 THR A CA 1
ATOM 676 C C . THR A 1 92 ? -2.893 -14.073 21.373 1.00 57.91 92 THR A C 1
ATOM 678 O O . THR A 1 92 ? -2.441 -12.931 21.371 1.00 57.91 92 THR A O 1
ATOM 681 N N . THR A 1 93 ? -4.176 -14.345 21.152 1.00 65.44 93 THR A N 1
ATOM 682 C CA . THR A 1 93 ? -5.196 -13.310 20.941 1.00 65.44 93 THR A CA 1
ATOM 683 C C . THR A 1 93 ? -5.801 -12.962 22.305 1.00 65.44 93 THR A C 1
ATOM 685 O O . THR A 1 93 ? -6.483 -13.814 22.878 1.00 65.44 93 THR A O 1
ATOM 688 N N . PRO A 1 94 ? -5.531 -11.773 22.882 1.00 77.00 94 PRO A N 1
ATOM 689 C CA . PRO A 1 94 ? -6.249 -11.306 24.065 1.00 77.00 94 PRO A CA 1
ATOM 690 C C . PRO A 1 94 ? -7.751 -11.195 23.778 1.00 77.00 94 PRO A C 1
ATOM 692 O O . PRO A 1 94 ? -8.180 -11.234 22.619 1.00 77.00 94 PRO A O 1
ATOM 695 N N . ASP A 1 95 ? -8.558 -11.005 24.822 1.00 86.69 95 ASP A N 1
ATOM 696 C CA . ASP A 1 95 ? -9.977 -10.721 24.622 1.00 86.69 95 ASP A CA 1
ATOM 697 C C . ASP A 1 95 ? -10.178 -9.461 23.742 1.00 86.69 95 ASP A C 1
ATOM 699 O O . ASP A 1 95 ? -9.299 -8.587 23.679 1.00 86.69 95 ASP A O 1
ATOM 703 N N . PRO A 1 96 ? -11.319 -9.352 23.040 1.00 83.81 96 PRO A N 1
ATOM 704 C CA . PRO A 1 96 ? -11.591 -8.272 22.091 1.00 83.81 96 PRO A CA 1
ATOM 705 C C . PRO A 1 96 ? -11.363 -6.854 22.630 1.00 83.81 96 PRO A C 1
ATOM 707 O O . PRO A 1 96 ? -10.816 -6.002 21.923 1.00 83.81 96 PRO A O 1
ATOM 710 N N . LEU A 1 97 ? -11.770 -6.573 23.871 1.00 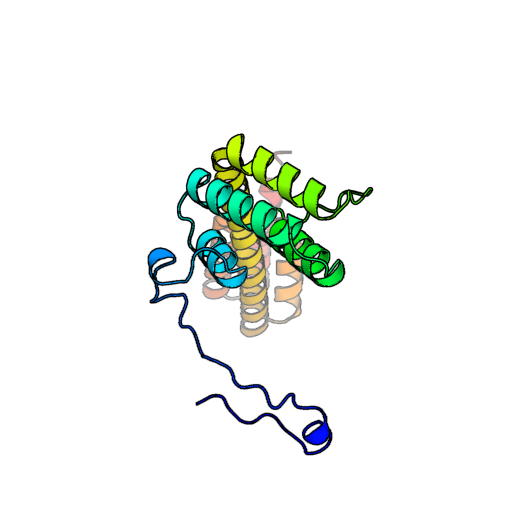85.88 97 LEU A N 1
ATOM 711 C CA . LEU A 1 97 ? -11.660 -5.231 24.446 1.00 85.88 97 LEU A CA 1
ATOM 712 C C . LEU A 1 97 ? -10.221 -4.922 24.850 1.00 85.88 97 LEU A C 1
ATOM 714 O O . LEU A 1 97 ? -9.770 -3.787 24.696 1.00 85.88 97 LEU A O 1
ATOM 718 N N . THR A 1 98 ? -9.481 -5.917 25.338 1.00 86.19 98 THR A N 1
ATOM 719 C CA . THR A 1 98 ? -8.047 -5.769 25.611 1.00 86.19 98 THR A CA 1
ATOM 720 C C . THR A 1 98 ? -7.271 -5.458 24.334 1.00 86.19 98 THR A C 1
ATOM 722 O O . THR A 1 98 ? -6.456 -4.537 24.340 1.00 86.19 98 THR A O 1
ATOM 725 N N . ARG A 1 99 ? -7.590 -6.112 23.213 1.00 86.75 99 ARG A N 1
ATOM 726 C CA . ARG A 1 99 ? -6.993 -5.800 21.902 1.00 86.75 99 ARG A CA 1
ATOM 727 C C . ARG A 1 99 ? -7.230 -4.354 21.472 1.00 86.75 99 ARG A C 1
ATOM 729 O O . ARG A 1 99 ? -6.287 -3.654 21.102 1.00 86.75 99 ARG A O 1
ATOM 736 N N . LEU A 1 100 ? -8.459 -3.854 21.611 1.00 87.25 100 LEU A N 1
ATOM 737 C CA . LEU A 1 100 ? -8.762 -2.444 21.335 1.00 87.25 100 LEU A CA 1
ATOM 738 C C . LEU A 1 100 ? -8.002 -1.488 22.263 1.00 87.25 100 LEU A C 1
ATOM 740 O O . LEU A 1 100 ? -7.478 -0.474 21.803 1.00 87.25 100 LEU A O 1
ATOM 744 N N . LYS A 1 101 ? -7.880 -1.814 23.556 1.00 87.94 101 LYS A N 1
ATOM 745 C CA . LYS A 1 101 ? -7.090 -1.020 24.513 1.00 87.94 101 LYS A CA 1
ATOM 746 C C . LYS A 1 101 ? -5.606 -0.994 24.149 1.00 87.94 101 LYS A C 1
ATOM 748 O O . LYS A 1 101 ? -4.973 0.052 24.272 1.00 87.94 101 LYS A O 1
ATOM 753 N N . GLU A 1 102 ? -5.047 -2.105 23.676 1.00 86.12 102 GLU A N 1
ATOM 754 C CA . GLU A 1 102 ? -3.672 -2.153 23.168 1.00 86.12 102 GLU A CA 1
ATOM 755 C C . GLU A 1 102 ? -3.497 -1.276 21.928 1.00 86.12 102 GLU A C 1
ATOM 757 O O . GLU A 1 102 ? -2.525 -0.524 21.838 1.00 86.12 102 GLU A O 1
ATOM 762 N N . VAL A 1 103 ? -4.440 -1.339 20.982 1.00 83.56 103 VAL A N 1
ATOM 763 C CA . VAL A 1 103 ? -4.446 -0.463 19.805 1.00 83.56 103 VAL A CA 1
ATOM 764 C C . VAL A 1 103 ? -4.516 1.001 20.228 1.00 83.56 103 VAL A C 1
ATOM 766 O O . VAL A 1 103 ? -3.719 1.802 19.756 1.00 83.56 103 VAL A O 1
ATOM 769 N N . ARG A 1 104 ? -5.383 1.349 21.178 1.00 85.94 104 ARG A N 1
ATOM 770 C CA . ARG A 1 104 ? -5.504 2.701 21.731 1.00 85.94 104 ARG A CA 1
ATOM 771 C C . ARG A 1 104 ? -4.222 3.190 22.409 1.00 85.94 104 ARG A C 1
ATOM 773 O O . ARG A 1 104 ? -3.825 4.333 22.203 1.00 85.94 104 ARG A O 1
ATOM 780 N N . THR A 1 105 ? -3.540 2.339 23.174 1.00 84.62 105 THR A N 1
ATOM 781 C CA . THR A 1 105 ? -2.225 2.663 23.759 1.00 84.62 105 THR A CA 1
ATOM 782 C C . THR A 1 105 ? -1.179 2.889 22.668 1.00 84.62 105 THR A C 1
ATOM 784 O O . THR A 1 105 ? -0.460 3.883 22.695 1.00 84.62 105 THR A O 1
ATOM 787 N N . MET A 1 106 ? -1.146 2.025 21.650 1.00 79.94 106 MET A N 1
ATOM 788 C CA . MET A 1 106 ? -0.274 2.197 20.485 1.00 79.94 106 MET A CA 1
ATOM 789 C C . MET A 1 106 ? -0.578 3.506 19.736 1.00 79.94 106 MET A C 1
ATOM 791 O O . MET A 1 106 ? 0.355 4.228 19.371 1.00 79.94 106 MET A O 1
ATOM 795 N N . LEU A 1 107 ? -1.860 3.864 19.598 1.00 78.62 107 LEU A N 1
ATOM 796 C CA . LEU A 1 107 ? -2.289 5.126 18.999 1.00 78.62 107 LEU A CA 1
ATOM 797 C C . LEU A 1 107 ? -1.806 6.349 19.801 1.00 78.62 107 LEU A C 1
ATOM 799 O O . LEU A 1 107 ? -1.398 7.359 19.226 1.00 78.62 107 LEU A O 1
ATOM 803 N N . ALA A 1 108 ? -1.824 6.255 21.131 1.00 75.19 108 ALA A N 1
ATOM 804 C CA . ALA A 1 108 ? -1.379 7.324 22.019 1.00 75.19 108 ALA A CA 1
ATOM 805 C C . ALA A 1 108 ? 0.147 7.527 22.003 1.00 75.19 108 ALA A C 1
ATOM 807 O O . ALA A 1 108 ? 0.615 8.647 22.208 1.00 75.19 108 ALA A O 1
ATOM 808 N N . GLU A 1 109 ? 0.924 6.470 21.753 1.00 72.50 109 GLU A N 1
ATOM 809 C CA . GLU A 1 109 ? 2.381 6.507 21.910 1.00 72.50 109 GLU A CA 1
ATOM 810 C C . GLU A 1 109 ? 3.166 6.635 20.591 1.00 72.50 109 GLU A C 1
ATOM 812 O O . GLU A 1 109 ? 4.239 7.240 20.600 1.00 72.50 109 GLU A O 1
ATOM 817 N N . ARG A 1 110 ? 2.709 6.051 19.464 1.00 63.25 110 ARG A N 1
ATOM 818 C CA . ARG A 1 110 ? 3.627 5.733 18.336 1.00 63.25 110 ARG A CA 1
ATOM 819 C C . ARG A 1 110 ? 3.111 5.925 16.904 1.00 63.25 110 ARG A C 1
ATOM 821 O O . ARG A 1 110 ? 3.825 5.601 15.956 1.00 63.25 110 ARG A O 1
ATOM 828 N N . VAL A 1 111 ? 1.936 6.513 16.680 1.00 65.62 111 VAL A N 1
ATOM 829 C CA . VAL A 1 111 ? 1.356 6.576 15.313 1.00 65.62 111 VAL A CA 1
ATOM 830 C C . VAL A 1 111 ? 2.195 7.370 14.325 1.00 65.62 111 VAL A C 1
ATOM 832 O O . VAL A 1 111 ? 2.275 6.981 13.169 1.00 65.62 111 VAL A O 1
ATOM 835 N N . GLN A 1 112 ? 2.855 8.458 14.736 1.00 63.69 112 GLN A N 1
ATOM 836 C CA . GLN A 1 112 ? 3.685 9.214 13.789 1.00 63.69 112 GLN A CA 1
ATOM 837 C C . GLN A 1 112 ? 4.846 8.384 13.230 1.00 63.69 112 GLN A C 1
ATOM 839 O O . GLN A 1 112 ? 5.234 8.571 12.078 1.00 63.69 112 GLN A O 1
ATOM 844 N N . GLU A 1 113 ? 5.413 7.495 14.041 1.00 65.62 113 GLU A N 1
ATOM 845 C CA . GLU A 1 113 ? 6.486 6.596 13.623 1.00 65.62 113 GLU A CA 1
ATOM 846 C C . GLU A 1 113 ? 5.934 5.520 12.684 1.00 65.62 113 GLU A C 1
ATOM 848 O O . GLU A 1 113 ? 6.448 5.341 11.583 1.00 65.62 113 GLU A O 1
ATOM 853 N N . TRP A 1 114 ? 4.785 4.942 13.029 1.00 65.31 114 TRP A N 1
ATOM 854 C CA . TRP A 1 114 ? 4.125 3.918 12.222 1.00 65.31 114 TRP A CA 1
ATOM 855 C C . TRP A 1 114 ? 3.612 4.435 10.878 1.00 65.31 114 TRP A C 1
ATOM 857 O O . TRP A 1 114 ? 3.795 3.781 9.856 1.00 65.31 114 TRP A O 1
ATOM 867 N N . THR A 1 115 ? 3.034 5.638 10.826 1.00 70.31 115 THR A N 1
ATOM 868 C CA . THR A 1 115 ? 2.643 6.273 9.557 1.00 70.31 115 THR A CA 1
ATOM 869 C C . THR A 1 115 ? 3.855 6.458 8.644 1.00 70.31 115 THR A C 1
ATOM 871 O O . THR A 1 115 ? 3.757 6.243 7.436 1.00 70.31 115 THR A O 1
ATOM 874 N N . ARG A 1 116 ? 5.020 6.827 9.197 1.00 73.00 116 ARG A N 1
ATOM 875 C CA . ARG A 1 116 ? 6.255 6.931 8.406 1.00 73.00 116 ARG A CA 1
ATOM 876 C C . ARG A 1 116 ? 6.706 5.562 7.909 1.00 73.00 116 ARG A C 1
ATOM 878 O O . ARG A 1 116 ? 7.025 5.457 6.728 1.00 73.00 116 ARG A O 1
ATOM 885 N N . GLU A 1 117 ? 6.712 4.545 8.765 1.00 72.38 117 GLU A N 1
ATOM 886 C CA . GLU A 1 117 ? 7.083 3.171 8.403 1.00 72.38 117 GLU A CA 1
ATOM 887 C C . GLU A 1 117 ? 6.185 2.615 7.296 1.00 72.38 117 GLU A C 1
ATOM 889 O O . GLU A 1 117 ? 6.684 2.125 6.288 1.00 72.38 117 GLU A O 1
ATOM 894 N N . TRP A 1 118 ? 4.872 2.798 7.402 1.00 71.50 118 TRP A N 1
ATOM 895 C CA . TRP A 1 118 ? 3.915 2.371 6.384 1.00 71.50 118 TRP A CA 1
ATOM 896 C C . TRP A 1 118 ? 4.064 3.103 5.061 1.00 71.50 118 TRP A C 1
ATOM 898 O O . TRP A 1 118 ? 4.034 2.478 4.005 1.00 71.50 118 TRP A O 1
ATOM 908 N N . VAL A 1 119 ? 4.242 4.427 5.079 1.00 82.38 119 VAL A N 1
ATOM 909 C CA . VAL A 1 119 ? 4.493 5.182 3.843 1.00 82.38 119 VAL A CA 1
ATOM 910 C C . VAL A 1 119 ? 5.805 4.724 3.205 1.00 82.38 119 VAL A C 1
ATOM 912 O O . VAL A 1 119 ? 5.897 4.633 1.980 1.00 82.38 119 VAL A O 1
ATOM 915 N N . GLN A 1 120 ? 6.825 4.414 4.007 1.00 82.44 120 GLN A N 1
ATOM 916 C CA . GLN A 1 120 ? 8.081 3.862 3.505 1.00 82.44 120 GLN A CA 1
ATOM 917 C C . GLN A 1 120 ? 7.896 2.459 2.916 1.00 82.44 120 GLN A C 1
ATOM 919 O O . GLN A 1 120 ? 8.374 2.223 1.804 1.00 82.44 120 GLN A O 1
ATOM 924 N N . GLN A 1 121 ? 7.170 1.573 3.599 1.00 80.44 121 GLN A N 1
ATOM 925 C CA . GLN A 1 121 ? 6.858 0.227 3.126 1.00 80.44 121 GLN A CA 1
ATOM 926 C C . GLN A 1 121 ? 6.024 0.272 1.843 1.00 80.44 121 GLN A C 1
ATOM 928 O O . GLN A 1 121 ? 6.425 -0.311 0.841 1.00 80.44 121 GLN A O 1
ATOM 933 N N . GLY A 1 122 ? 4.946 1.056 1.808 1.00 82.62 122 GLY A N 1
ATOM 934 C CA . GLY A 1 122 ? 4.112 1.230 0.620 1.00 82.62 122 GLY A CA 1
ATOM 935 C C . GLY A 1 122 ? 4.884 1.821 -0.563 1.00 82.62 122 GLY A C 1
ATOM 936 O O . GLY A 1 122 ? 4.696 1.406 -1.705 1.00 82.62 122 GLY A O 1
ATOM 937 N N . ARG A 1 123 ? 5.832 2.737 -0.319 1.00 90.62 123 ARG A N 1
ATOM 938 C CA . ARG A 1 123 ? 6.757 3.212 -1.365 1.00 90.62 123 ARG A CA 1
ATOM 939 C C . ARG A 1 123 ? 7.714 2.119 -1.834 1.00 90.62 123 ARG A C 1
ATOM 941 O O . ARG A 1 123 ? 8.034 2.081 -3.019 1.00 90.62 123 ARG A O 1
ATOM 948 N N . ALA A 1 124 ? 8.212 1.274 -0.936 1.00 87.06 124 ALA A N 1
ATOM 949 C CA . ALA A 1 124 ? 9.086 0.162 -1.298 1.00 87.06 124 ALA A CA 1
ATOM 950 C C . ALA A 1 124 ? 8.338 -0.880 -2.142 1.00 87.06 124 ALA A C 1
ATOM 952 O O . ALA A 1 124 ? 8.810 -1.224 -3.224 1.00 87.06 124 ALA A O 1
ATOM 953 N N . GLU A 1 125 ? 7.146 -1.288 -1.707 1.00 89.00 125 GLU A N 1
ATOM 954 C CA . GLU A 1 125 ? 6.259 -2.193 -2.441 1.00 89.00 125 GLU A CA 1
ATOM 955 C C . GLU A 1 125 ? 5.857 -1.608 -3.798 1.00 89.00 125 GLU A C 1
ATOM 957 O O . GLU A 1 125 ? 5.965 -2.288 -4.815 1.00 89.00 125 GLU A O 1
ATOM 962 N N . GLY A 1 126 ? 5.478 -0.327 -3.847 1.00 91.94 126 GLY A N 1
ATOM 963 C CA . GLY A 1 126 ? 5.132 0.355 -5.094 1.00 91.94 126 GLY A CA 1
ATOM 964 C C . GLY A 1 126 ? 6.295 0.409 -6.089 1.00 91.94 126 GLY A C 1
ATOM 965 O O . GLY A 1 126 ? 6.098 0.180 -7.283 1.00 91.94 126 GLY A O 1
ATOM 966 N N . ARG A 1 127 ? 7.526 0.642 -5.611 1.00 90.38 127 ARG A N 1
ATOM 967 C CA . ARG A 1 127 ? 8.726 0.560 -6.460 1.00 90.38 127 ARG A CA 1
ATOM 968 C C . ARG A 1 127 ? 8.948 -0.854 -6.987 1.00 90.38 127 ARG A C 1
ATOM 970 O O . ARG A 1 127 ? 9.268 -1.002 -8.162 1.00 90.38 127 ARG A O 1
ATOM 977 N N . GLU A 1 128 ? 8.761 -1.881 -6.162 1.00 89.56 128 GLU A N 1
ATOM 978 C CA . GLU A 1 128 ? 8.957 -3.265 -6.602 1.00 89.56 128 GLU A CA 1
ATOM 979 C C . GLU A 1 128 ? 7.894 -3.717 -7.609 1.00 89.56 128 GLU A C 1
ATOM 981 O O . GLU A 1 128 ? 8.224 -4.301 -8.641 1.00 89.56 128 GLU A O 1
ATOM 986 N N . GLN A 1 129 ? 6.630 -3.353 -7.383 1.00 91.75 129 GLN A N 1
ATOM 987 C CA . GLN A 1 129 ? 5.553 -3.570 -8.351 1.00 91.75 129 GLN A CA 1
ATOM 988 C C . GLN A 1 129 ? 5.841 -2.854 -9.680 1.00 91.75 129 GLN A C 1
ATOM 990 O O . GLN A 1 129 ? 5.662 -3.445 -10.747 1.00 91.75 129 GLN A O 1
ATOM 995 N N . GLY A 1 130 ? 6.346 -1.615 -9.624 1.00 92.25 130 GLY A N 1
ATOM 996 C CA . GLY A 1 130 ? 6.780 -0.856 -10.799 1.00 92.25 130 GLY A CA 1
ATOM 997 C C . GLY A 1 130 ? 7.876 -1.572 -11.591 1.00 92.25 130 GLY A C 1
ATOM 998 O O . GLY A 1 130 ? 7.724 -1.777 -12.795 1.00 92.25 130 GLY A O 1
ATOM 999 N N . ARG A 1 131 ? 8.929 -2.050 -10.914 1.00 89.88 131 ARG A N 1
ATOM 1000 C CA . ARG A 1 131 ? 10.012 -2.824 -11.549 1.00 89.88 131 ARG A CA 1
ATOM 1001 C C . ARG A 1 131 ? 9.516 -4.133 -12.153 1.00 89.88 131 ARG A C 1
ATOM 1003 O O . ARG A 1 131 ? 9.913 -4.495 -13.258 1.00 89.88 131 ARG A O 1
ATOM 1010 N N . ALA A 1 132 ? 8.644 -4.861 -11.459 1.00 91.25 132 ALA A N 1
ATOM 1011 C CA . ALA A 1 132 ? 8.065 -6.096 -11.984 1.00 91.25 132 ALA A CA 1
ATOM 1012 C C . ALA A 1 132 ? 7.243 -5.837 -13.262 1.00 91.25 132 ALA A C 1
ATOM 1014 O O . ALA A 1 132 ? 7.369 -6.568 -14.252 1.00 91.25 132 ALA A O 1
ATOM 1015 N N . ALA A 1 133 ? 6.443 -4.765 -13.269 1.00 93.44 133 ALA A N 1
ATOM 1016 C CA . ALA A 1 133 ? 5.679 -4.341 -14.437 1.00 93.44 133 ALA A CA 1
ATOM 1017 C C . ALA A 1 133 ? 6.592 -3.927 -15.606 1.00 93.44 133 ALA A C 1
ATOM 1019 O O . ALA A 1 133 ? 6.358 -4.352 -16.742 1.00 93.44 133 ALA A O 1
ATOM 1020 N N . GLU A 1 134 ? 7.654 -3.167 -15.330 1.00 93.25 134 GLU A N 1
ATOM 1021 C CA . GLU A 1 134 ? 8.660 -2.757 -16.313 1.00 93.25 134 GLU A CA 1
ATOM 1022 C C . GLU A 1 134 ? 9.388 -3.963 -16.921 1.00 93.25 134 GLU A C 1
ATOM 1024 O O . GLU A 1 134 ? 9.384 -4.131 -18.140 1.00 93.25 134 GLU A O 1
ATOM 1029 N N . ARG A 1 135 ? 9.911 -4.887 -16.103 1.00 93.00 135 ARG A N 1
ATOM 1030 C CA . ARG A 1 135 ? 10.556 -6.125 -16.587 1.00 93.00 135 ARG A CA 1
ATOM 1031 C C . ARG A 1 135 ? 9.626 -6.935 -17.494 1.00 93.00 135 ARG A C 1
ATOM 1033 O O . ARG A 1 135 ? 10.046 -7.430 -18.545 1.00 93.00 135 ARG A O 1
ATOM 1040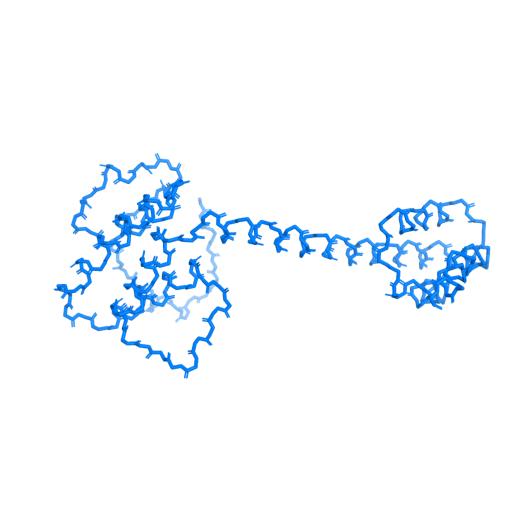 N N . SER A 1 136 ? 8.347 -7.037 -17.125 1.00 94.94 136 SER A N 1
ATOM 1041 C CA . SER A 1 136 ? 7.320 -7.705 -17.931 1.00 94.94 136 SER A CA 1
ATOM 1042 C C . SER A 1 136 ? 7.079 -6.995 -19.270 1.00 94.94 136 SER A C 1
ATOM 1044 O O . SER A 1 136 ? 6.981 -7.647 -20.316 1.00 94.94 136 SER A O 1
ATOM 1046 N N . LEU A 1 137 ? 7.022 -5.659 -19.271 1.00 95.44 137 LEU A N 1
ATOM 1047 C CA . LEU A 1 137 ? 6.906 -4.853 -20.487 1.00 95.44 137 LEU A CA 1
ATOM 1048 C C . LEU A 1 137 ? 8.114 -5.049 -21.408 1.00 95.44 137 LEU A C 1
ATOM 1050 O O . LEU A 1 137 ? 7.931 -5.425 -22.570 1.00 95.44 137 LEU A O 1
ATOM 1054 N N . LEU A 1 138 ? 9.328 -4.885 -20.880 1.00 94.94 138 LEU A N 1
ATOM 1055 C CA . LEU A 1 138 ? 10.575 -5.071 -21.618 1.00 94.94 138 LEU A CA 1
ATOM 1056 C C . LEU A 1 138 ? 10.642 -6.476 -22.221 1.00 94.94 138 LEU A C 1
ATOM 1058 O O . LEU A 1 138 ? 11.103 -6.656 -23.349 1.00 94.94 138 LEU A O 1
ATOM 1062 N N . HIS A 1 139 ? 10.210 -7.512 -21.489 1.00 96.31 139 HIS A N 1
ATOM 1063 C CA . HIS A 1 139 ? 10.169 -8.892 -21.993 1.00 96.31 139 HIS A CA 1
ATOM 1064 C C . HIS A 1 139 ? 9.276 -9.010 -23.228 1.00 96.31 139 HIS A C 1
ATOM 1066 O O . HIS A 1 139 ? 9.712 -9.527 -24.257 1.00 96.31 139 HIS A O 1
ATOM 1072 N N . ARG A 1 140 ? 8.060 -8.455 -23.173 1.00 97.19 140 ARG A N 1
ATOM 1073 C CA . ARG A 1 140 ? 7.157 -8.441 -24.332 1.00 97.19 140 ARG A CA 1
ATOM 1074 C C . ARG A 1 140 ? 7.732 -7.651 -25.508 1.00 97.19 140 ARG A C 1
ATOM 1076 O O . ARG A 1 140 ? 7.577 -8.089 -26.644 1.00 97.19 140 ARG A O 1
ATOM 1083 N N . GLN A 1 141 ? 8.384 -6.514 -25.262 1.00 96.88 141 GLN A N 1
ATOM 1084 C CA . GLN A 1 141 ? 8.975 -5.689 -26.321 1.00 96.88 141 GLN A CA 1
ATOM 1085 C C . GLN A 1 141 ? 10.121 -6.410 -27.042 1.00 96.88 141 GLN A C 1
ATOM 1087 O O . GLN A 1 141 ? 10.105 -6.490 -28.269 1.00 96.88 141 GLN A O 1
ATOM 1092 N N . ALA A 1 142 ? 11.064 -7.008 -26.308 1.00 96.56 142 ALA A N 1
ATOM 1093 C CA . ALA A 1 142 ? 12.157 -7.763 -26.928 1.00 96.56 142 ALA A CA 1
ATOM 1094 C C . ALA A 1 142 ? 11.666 -9.013 -27.662 1.00 96.56 142 ALA A C 1
ATOM 1096 O O . ALA A 1 142 ? 12.161 -9.301 -28.749 1.00 96.56 142 ALA A O 1
ATOM 1097 N N . ALA A 1 143 ? 10.662 -9.711 -27.118 1.00 97.31 143 ALA A N 1
ATOM 1098 C CA . ALA A 1 143 ? 10.077 -10.873 -27.783 1.00 97.31 143 ALA A CA 1
ATOM 1099 C C . ALA A 1 143 ? 9.411 -10.497 -29.114 1.00 97.31 143 ALA A C 1
ATOM 1101 O O . ALA A 1 143 ? 9.454 -11.273 -30.063 1.00 97.31 143 ALA A O 1
ATOM 1102 N N . ARG A 1 144 ? 8.806 -9.302 -29.183 1.00 97.38 144 ARG A N 1
ATOM 1103 C CA . ARG A 1 144 ? 8.189 -8.773 -30.405 1.00 97.38 144 ARG A CA 1
ATOM 1104 C C . ARG A 1 144 ? 9.207 -8.275 -31.425 1.00 97.38 144 ARG A C 1
ATOM 1106 O O . ARG A 1 144 ? 8.968 -8.449 -32.613 1.00 97.38 144 ARG A O 1
ATOM 1113 N N . LYS A 1 145 ? 10.286 -7.618 -30.986 1.00 97.19 145 LYS A N 1
ATOM 1114 C CA . LYS A 1 145 ? 11.270 -7.022 -31.901 1.00 97.19 145 LYS A CA 1
ATOM 1115 C C . LYS A 1 145 ? 12.283 -8.036 -32.433 1.00 97.19 145 LYS A C 1
ATOM 1117 O O . LYS A 1 145 ? 12.630 -7.969 -33.606 1.00 97.19 145 LYS A O 1
ATOM 1122 N N . PHE A 1 146 ? 12.773 -8.930 -31.578 1.00 96.81 146 PHE A N 1
ATOM 1123 C CA . PHE A 1 146 ? 13.852 -9.858 -31.915 1.00 96.81 146 PHE A CA 1
ATOM 1124 C C . PHE A 1 146 ? 13.321 -11.287 -31.988 1.00 96.81 146 PHE A C 1
ATOM 1126 O O . PHE A 1 146 ? 13.069 -11.786 -33.077 1.00 96.81 146 PHE A O 1
ATOM 1133 N N . ASP A 1 147 ? 13.120 -11.922 -30.833 1.00 95.88 147 ASP A N 1
ATOM 1134 C CA . ASP A 1 147 ? 12.495 -13.235 -30.675 1.00 95.88 147 ASP A CA 1
ATOM 1135 C C . ASP A 1 147 ? 12.350 -13.579 -29.177 1.00 95.88 147 ASP A C 1
ATOM 1137 O O . ASP A 1 147 ? 12.884 -12.905 -28.285 1.00 95.88 147 ASP A O 1
ATOM 1141 N N . ALA A 1 148 ? 11.616 -14.656 -28.885 1.00 96.62 148 ALA A N 1
ATOM 1142 C CA . ALA A 1 148 ? 11.409 -15.140 -27.521 1.00 96.62 148 ALA A CA 1
ATOM 1143 C C . ALA A 1 148 ? 12.716 -15.576 -26.826 1.00 96.62 148 ALA A C 1
ATOM 1145 O O . ALA A 1 148 ? 12.850 -15.408 -25.614 1.00 96.62 148 ALA A O 1
ATOM 1146 N N . ALA A 1 149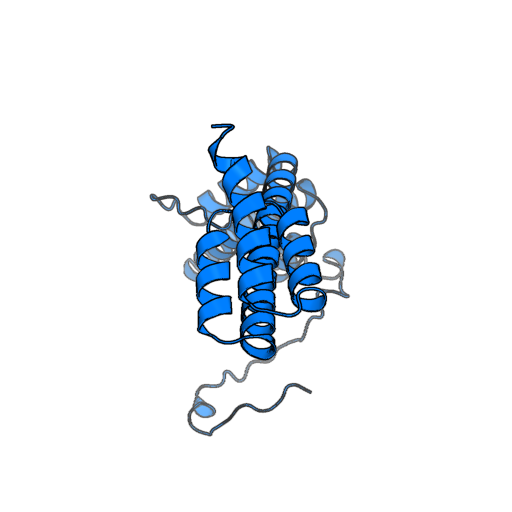 ? 13.691 -16.103 -27.576 1.00 96.19 149 ALA A N 1
ATOM 1147 C CA . ALA A 1 149 ? 14.959 -16.573 -27.020 1.00 96.19 149 ALA A CA 1
ATOM 1148 C C . ALA A 1 149 ? 15.815 -15.408 -26.495 1.00 96.19 149 ALA A C 1
ATOM 1150 O O . ALA A 1 149 ? 16.359 -15.475 -25.392 1.00 96.19 149 ALA A O 1
ATOM 1151 N N . THR A 1 150 ? 15.880 -14.313 -27.249 1.00 94.94 150 THR A N 1
ATOM 1152 C CA . THR A 1 150 ? 16.549 -13.063 -26.885 1.00 94.94 150 THR A CA 1
ATOM 1153 C C . THR A 1 150 ? 15.894 -12.449 -25.654 1.00 94.94 150 THR A C 1
ATOM 1155 O O . THR A 1 150 ? 16.588 -12.090 -24.704 1.00 94.94 150 THR A O 1
ATOM 1158 N N . ALA A 1 151 ? 14.558 -12.383 -25.627 1.00 95.31 151 ALA A N 1
ATOM 1159 C CA . ALA A 1 151 ? 13.815 -11.857 -24.484 1.00 95.31 151 ALA A CA 1
ATOM 1160 C C . ALA A 1 151 ? 14.096 -12.641 -23.194 1.00 95.31 151 ALA A C 1
ATOM 1162 O O . ALA A 1 151 ? 14.352 -12.034 -22.152 1.00 95.31 151 ALA A O 1
ATOM 1163 N N . HIS A 1 152 ? 14.105 -13.975 -23.277 1.00 96.38 152 HIS A N 1
ATOM 1164 C CA . HIS A 1 152 ? 14.369 -14.843 -22.133 1.00 96.38 152 HIS A CA 1
ATOM 1165 C C . HIS A 1 152 ? 15.813 -14.719 -21.634 1.00 96.38 152 HIS A C 1
ATOM 1167 O O . HIS A 1 152 ? 16.037 -14.514 -20.444 1.00 96.38 152 HIS A O 1
ATOM 1173 N N . ARG A 1 153 ? 16.802 -14.763 -22.539 1.00 94.56 153 ARG A N 1
ATOM 1174 C CA . ARG A 1 153 ? 18.224 -14.609 -22.182 1.00 94.56 153 ARG A CA 1
ATOM 1175 C C . ARG A 1 153 ? 18.506 -13.260 -21.530 1.00 94.56 153 ARG A C 1
ATOM 1177 O O . ARG A 1 153 ? 19.221 -13.201 -20.536 1.00 94.56 153 ARG A O 1
ATOM 1184 N N . ARG A 1 154 ? 17.904 -12.190 -22.050 1.00 94.50 154 ARG A N 1
ATOM 1185 C CA . ARG A 1 154 ? 18.015 -10.852 -21.469 1.00 94.50 154 ARG A CA 1
ATOM 1186 C C . ARG A 1 154 ? 17.366 -10.778 -20.087 1.00 94.50 154 ARG A C 1
ATOM 1188 O O . ARG A 1 154 ? 17.959 -10.230 -19.170 1.00 94.50 154 ARG A O 1
ATOM 1195 N N . ALA A 1 155 ? 16.158 -11.325 -19.929 1.00 93.19 155 ALA A N 1
ATOM 1196 C CA . ALA A 1 155 ? 15.480 -11.362 -18.632 1.00 93.19 155 ALA A CA 1
ATOM 1197 C C . ALA A 1 155 ? 16.283 -12.153 -17.589 1.00 93.19 155 ALA A C 1
ATOM 1199 O O . ALA A 1 155 ? 16.384 -11.712 -16.452 1.00 93.19 155 ALA A O 1
ATOM 1200 N N . SER A 1 156 ? 16.902 -13.268 -17.991 1.00 92.56 156 SER A N 1
ATOM 1201 C CA . SER A 1 156 ? 17.787 -14.044 -17.120 1.00 92.56 156 SER A CA 1
ATOM 1202 C C . SER A 1 156 ? 19.042 -13.270 -16.714 1.00 92.56 156 SER A C 1
ATOM 1204 O O . SER A 1 156 ? 19.480 -13.418 -15.582 1.00 92.56 156 SER A O 1
ATOM 1206 N N . ALA A 1 157 ? 19.622 -12.460 -17.606 1.00 89.12 157 ALA A N 1
ATOM 1207 C CA . ALA A 1 157 ? 20.791 -11.641 -17.278 1.00 89.12 157 ALA A CA 1
ATOM 1208 C C . ALA A 1 157 ? 20.458 -10.507 -16.290 1.00 89.12 157 ALA A C 1
ATOM 1210 O O . ALA A 1 157 ? 21.282 -10.160 -15.456 1.00 89.12 157 ALA A O 1
ATOM 1211 N N . LEU A 1 158 ? 19.237 -9.968 -16.353 1.00 87.94 15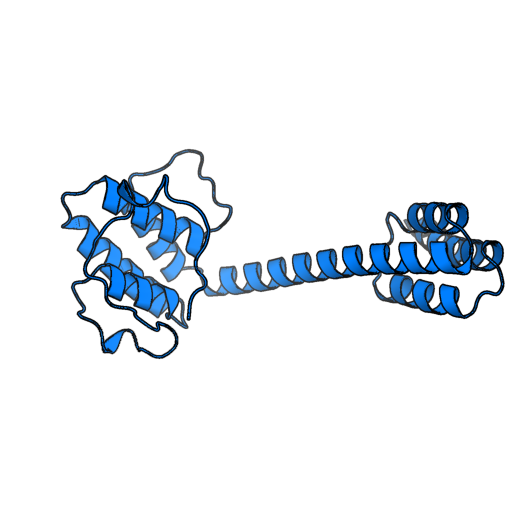8 LEU A N 1
ATOM 1212 C CA . LEU A 1 158 ? 18.773 -8.847 -15.525 1.00 87.94 158 LEU A CA 1
ATOM 1213 C C . LEU A 1 158 ? 18.000 -9.292 -14.270 1.00 87.94 158 LEU A C 1
ATOM 1215 O O . LEU A 1 158 ? 17.338 -8.462 -13.645 1.00 87.94 158 LEU A O 1
ATOM 1219 N N . ALA A 1 159 ? 18.021 -10.585 -13.926 1.00 85.69 159 ALA A N 1
ATOM 1220 C CA . ALA A 1 159 ? 17.202 -11.136 -12.843 1.00 85.69 159 ALA A CA 1
ATOM 1221 C C . ALA A 1 159 ? 17.486 -10.456 -11.492 1.00 85.69 159 ALA A C 1
ATOM 1223 O O . ALA A 1 159 ? 16.547 -10.117 -10.773 1.00 85.69 159 ALA A O 1
ATOM 1224 N N . ASP A 1 160 ? 18.762 -10.184 -11.210 1.00 84.69 160 ASP A N 1
ATOM 1225 C CA . ASP A 1 160 ? 19.214 -9.595 -9.944 1.00 84.69 160 ASP A CA 1
ATOM 1226 C C . ASP A 1 160 ? 19.361 -8.063 -9.997 1.00 84.69 160 ASP A C 1
ATOM 1228 O O . ASP A 1 160 ? 19.549 -7.408 -8.968 1.00 84.69 160 ASP A O 1
ATOM 1232 N N . LEU A 1 161 ? 19.238 -7.463 -11.185 1.00 84.56 161 LEU A N 1
ATOM 1233 C CA . LEU A 1 161 ? 19.426 -6.028 -11.369 1.00 84.56 161 LEU A CA 1
ATOM 1234 C C . LEU A 1 161 ? 18.254 -5.255 -10.762 1.00 84.56 161 LEU A C 1
ATOM 1236 O O . LEU A 1 161 ? 17.135 -5.332 -11.265 1.00 84.56 161 LEU A O 1
ATOM 1240 N N . SER A 1 162 ? 18.514 -4.472 -9.716 1.00 82.38 162 SER A N 1
ATOM 1241 C CA . SER A 1 162 ? 17.491 -3.686 -9.002 1.00 82.38 162 SER A CA 1
ATOM 1242 C C . SER A 1 162 ? 17.524 -2.183 -9.314 1.00 82.38 162 SER A C 1
ATOM 1244 O O . SER A 1 162 ? 16.639 -1.439 -8.870 1.00 82.38 162 SER A O 1
ATOM 1246 N N . ASP A 1 163 ? 18.526 -1.741 -10.074 1.00 87.19 163 ASP A N 1
ATOM 1247 C CA . ASP A 1 163 ? 18.720 -0.348 -10.472 1.00 87.19 163 ASP A CA 1
ATOM 1248 C C . ASP A 1 163 ? 17.688 0.078 -11.544 1.00 87.19 163 ASP A C 1
ATOM 1250 O O . ASP A 1 163 ? 17.665 -0.497 -12.639 1.00 87.19 163 ASP A O 1
ATOM 1254 N N . PRO A 1 164 ? 16.808 1.054 -11.243 1.00 85.31 164 PRO A N 1
ATOM 1255 C CA . PRO A 1 164 ? 15.788 1.520 -12.180 1.00 85.31 164 PRO A CA 1
ATOM 1256 C C . PRO A 1 164 ? 16.351 2.275 -13.395 1.00 85.31 164 PRO A C 1
ATOM 1258 O O . PRO A 1 164 ? 15.736 2.221 -14.460 1.00 85.31 164 PRO A O 1
ATOM 1261 N N . GLU A 1 165 ? 17.495 2.959 -13.277 1.00 88.38 165 GLU A N 1
ATOM 1262 C CA . GLU A 1 165 ? 18.081 3.691 -14.411 1.00 88.38 165 GLU A CA 1
ATOM 1263 C C . GLU A 1 165 ? 18.597 2.703 -15.458 1.00 88.38 165 GLU A C 1
ATOM 1265 O O . GLU A 1 165 ? 18.236 2.780 -16.632 1.00 88.38 165 GLU A O 1
ATOM 1270 N N . ARG A 1 166 ? 19.312 1.670 -15.007 1.00 89.06 166 ARG A N 1
ATOM 1271 C CA . ARG A 1 166 ? 19.786 0.586 -15.877 1.00 89.06 166 ARG A CA 1
ATOM 1272 C C . ARG A 1 166 ? 18.641 -0.202 -16.526 1.00 89.06 166 ARG A C 1
ATOM 1274 O O . ARG A 1 166 ? 18.764 -0.631 -17.671 1.00 89.06 166 ARG A O 1
ATOM 1281 N N . LEU A 1 167 ? 17.509 -0.396 -15.838 1.00 89.44 167 LEU A N 1
ATOM 1282 C CA . LEU A 1 167 ? 16.317 -1.007 -16.451 1.00 89.44 167 LEU A CA 1
ATOM 1283 C C . LEU A 1 167 ? 15.716 -0.121 -17.554 1.00 89.44 167 LEU A C 1
ATOM 1285 O O . LEU A 1 167 ? 15.319 -0.645 -18.600 1.00 89.44 167 LEU A O 1
ATOM 1289 N N . SER A 1 168 ? 15.718 1.198 -17.353 1.00 90.75 168 SER A N 1
ATOM 1290 C CA . SER A 1 168 ? 15.254 2.168 -18.351 1.00 90.75 168 SER A CA 1
ATOM 1291 C C . SER A 1 168 ? 16.147 2.163 -19.599 1.00 90.75 168 SER A C 1
ATOM 1293 O O . SER A 1 168 ? 15.631 2.082 -20.716 1.00 90.75 168 SER A O 1
ATOM 1295 N N . GLU A 1 169 ? 17.474 2.134 -19.428 1.00 92.75 169 GLU A N 1
ATOM 1296 C CA . GLU A 1 169 ? 18.445 2.041 -20.534 1.00 92.75 169 GLU A CA 1
ATOM 1297 C C . GLU A 1 169 ? 18.229 0.791 -21.397 1.00 92.75 169 GLU A C 1
ATOM 1299 O O . GLU A 1 169 ? 18.289 0.842 -22.627 1.00 92.75 169 GLU A O 1
ATOM 1304 N N . VAL A 1 170 ? 17.895 -0.345 -20.776 1.00 93.00 170 VAL A N 1
ATOM 1305 C CA . VAL A 1 170 ? 17.550 -1.568 -21.516 1.00 93.00 170 VAL A CA 1
ATOM 1306 C C . VAL A 1 170 ? 16.334 -1.344 -22.419 1.00 93.00 170 VAL A C 1
ATOM 1308 O O . VAL A 1 170 ? 16.280 -1.904 -23.517 1.00 93.00 170 VAL A O 1
ATOM 1311 N N . GLY A 1 171 ? 15.366 -0.534 -21.989 1.00 93.25 171 GLY A N 1
ATOM 1312 C CA . GLY A 1 171 ? 14.234 -0.113 -22.814 1.00 93.25 171 GLY A CA 1
ATOM 1313 C C . GLY A 1 171 ? 14.664 0.652 -24.063 1.00 93.25 171 GLY A C 1
ATOM 1314 O O . GLY A 1 171 ? 14.200 0.333 -25.161 1.00 93.25 171 GLY A O 1
ATOM 1315 N N . GLU A 1 172 ? 15.592 1.594 -23.918 1.00 94.62 172 GLU A N 1
ATOM 1316 C CA . GLU A 1 172 ? 16.156 2.370 -25.029 1.00 94.62 172 GLU A CA 1
ATOM 1317 C C . GLU A 1 172 ? 16.935 1.473 -25.995 1.00 94.62 172 GLU A C 1
ATOM 1319 O O . GLU A 1 172 ? 16.717 1.504 -27.206 1.00 94.62 172 GLU A O 1
ATOM 1324 N N . TRP A 1 173 ? 17.751 0.553 -25.481 1.00 95.50 173 TRP A N 1
ATOM 1325 C CA . TRP A 1 173 ? 18.495 -0.384 -26.324 1.00 95.50 173 TRP A CA 1
ATOM 1326 C C . TRP A 1 173 ? 17.603 -1.342 -27.098 1.00 95.50 173 TRP A C 1
ATOM 1328 O O . TRP A 1 173 ? 17.933 -1.722 -28.222 1.00 95.50 173 TRP A O 1
ATOM 1338 N N . ILE A 1 174 ? 16.452 -1.735 -26.542 1.00 95.06 174 ILE A N 1
ATOM 1339 C CA . ILE A 1 174 ? 15.472 -2.500 -27.316 1.00 95.06 174 ILE A CA 1
ATOM 1340 C C . ILE A 1 174 ? 15.025 -1.693 -28.529 1.00 95.06 174 ILE A C 1
ATOM 1342 O O . ILE A 1 174 ? 14.739 -2.306 -29.546 1.00 95.06 174 ILE A O 1
ATOM 1346 N N . ILE A 1 175 ? 14.979 -0.364 -28.481 1.00 93.94 175 ILE A N 1
ATOM 1347 C CA . ILE A 1 175 ? 14.616 0.480 -29.626 1.00 93.94 175 ILE A CA 1
ATOM 1348 C C . ILE A 1 175 ? 15.807 0.648 -30.577 1.00 93.94 175 ILE A C 1
ATOM 1350 O O . ILE A 1 175 ? 15.636 0.452 -31.783 1.00 93.94 175 ILE A O 1
ATOM 1354 N N . ASP A 1 176 ? 17.004 0.884 -30.048 1.00 95.00 176 ASP A N 1
ATOM 1355 C CA . ASP A 1 176 ? 18.181 1.259 -30.841 1.00 95.00 176 ASP A CA 1
ATOM 1356 C C . ASP A 1 176 ? 18.904 0.077 -31.493 1.00 95.00 176 ASP A C 1
ATOM 1358 O O . ASP A 1 176 ? 19.379 0.179 -32.625 1.00 95.00 176 ASP A O 1
ATOM 1362 N N . CYS A 1 177 ? 18.996 -1.066 -30.806 1.00 95.44 177 CYS A N 1
ATOM 1363 C CA . CYS A 1 177 ? 19.760 -2.205 -31.306 1.00 95.44 177 CYS A CA 1
ATOM 1364 C C . CYS A 1 177 ? 19.120 -2.790 -32.565 1.00 95.44 177 CYS A C 1
ATOM 1366 O O . CYS A 1 177 ? 17.915 -3.054 -32.615 1.00 95.44 177 CYS A O 1
ATOM 1368 N N . SER A 1 178 ? 19.940 -3.071 -33.574 1.00 93.38 178 SER A N 1
ATOM 1369 C CA . SER A 1 178 ? 19.461 -3.638 -34.840 1.00 93.38 178 SER A CA 1
ATOM 1370 C C . SER A 1 178 ? 19.233 -5.148 -34.747 1.00 93.38 178 SER A C 1
ATOM 1372 O O . SER A 1 178 ? 18.462 -5.711 -35.522 1.00 93.38 178 SER A O 1
ATOM 1374 N N . THR A 1 179 ? 19.880 -5.819 -33.785 1.00 95.50 179 THR A N 1
ATOM 1375 C CA . THR A 1 179 ? 19.777 -7.273 -33.586 1.00 95.50 179 THR A CA 1
ATOM 1376 C C . THR A 1 179 ? 19.680 -7.653 -32.110 1.00 95.50 179 THR A C 1
ATOM 1378 O O . THR A 1 179 ? 20.151 -6.928 -31.233 1.00 95.50 179 THR A O 1
ATOM 1381 N N . GLY A 1 180 ? 19.123 -8.837 -31.832 1.00 92.12 180 GLY A N 1
ATOM 1382 C CA . GLY A 1 180 ? 19.037 -9.367 -30.469 1.00 92.12 180 GLY A CA 1
ATOM 1383 C C . GLY A 1 180 ? 20.405 -9.652 -29.841 1.00 92.12 180 GLY A C 1
ATOM 1384 O O . GLY A 1 180 ? 20.571 -9.484 -28.637 1.00 92.12 180 GLY A O 1
ATOM 1385 N N . ASN A 1 181 ? 21.409 -10.014 -30.646 1.00 94.19 181 ASN A N 1
ATOM 1386 C CA . ASN A 1 181 ? 22.776 -10.238 -30.162 1.00 94.19 181 ASN A CA 1
ATOM 1387 C C . ASN A 1 181 ? 23.437 -8.942 -29.678 1.00 94.19 181 ASN A C 1
ATOM 1389 O O . ASN A 1 181 ? 24.113 -8.963 -28.656 1.00 94.19 181 ASN A O 1
ATOM 1393 N N . GLU A 1 182 ? 23.210 -7.826 -30.375 1.00 95.25 182 GLU A N 1
ATOM 1394 C CA . GLU A 1 182 ? 23.715 -6.512 -29.962 1.00 95.25 182 GLU A CA 1
ATOM 1395 C C . GLU A 1 182 ? 23.131 -6.097 -28.603 1.00 95.25 182 GLU A C 1
ATOM 1397 O O . GLU A 1 182 ? 23.871 -5.697 -27.706 1.00 95.25 182 GLU A O 1
ATOM 1402 N N . LEU A 1 183 ? 21.818 -6.279 -28.420 1.00 94.00 183 LEU A N 1
ATOM 1403 C CA . LEU A 1 183 ? 21.146 -6.019 -27.146 1.00 94.00 183 LEU A CA 1
ATOM 1404 C C . LEU A 1 183 ? 21.719 -6.882 -26.012 1.00 94.00 183 LEU A C 1
ATOM 1406 O O . LEU A 1 183 ? 21.978 -6.381 -24.919 1.00 94.00 183 LEU A O 1
ATOM 1410 N N . LEU A 1 184 ? 21.904 -8.182 -26.258 1.00 94.00 184 LEU A N 1
ATOM 1411 C CA . LEU A 1 184 ? 22.429 -9.111 -25.254 1.00 94.00 184 LEU A CA 1
ATOM 1412 C C . LEU A 1 184 ? 23.867 -8.783 -24.850 1.00 94.00 184 LEU A C 1
ATOM 1414 O O . LEU A 1 184 ? 24.223 -8.996 -23.694 1.00 94.00 184 LEU A O 1
ATOM 1418 N N . GLU A 1 185 ? 24.675 -8.259 -25.770 1.00 93.06 185 GLU A N 1
ATOM 1419 C CA . GLU A 1 185 ? 26.041 -7.843 -25.461 1.00 93.06 185 GLU A CA 1
ATOM 1420 C C . GLU A 1 185 ? 26.060 -6.593 -24.574 1.00 93.06 185 GLU A C 1
ATOM 1422 O O . GLU A 1 185 ? 26.747 -6.585 -23.556 1.00 93.06 185 GLU A O 1
ATOM 1427 N N . ARG A 1 186 ? 25.234 -5.579 -24.872 1.00 92.56 186 ARG A N 1
ATOM 1428 C CA . ARG A 1 186 ? 25.116 -4.386 -24.011 1.00 92.56 186 ARG A CA 1
ATOM 1429 C C . ARG A 1 186 ? 24.628 -4.730 -22.601 1.00 92.56 186 ARG A C 1
ATOM 1431 O O . ARG A 1 186 ? 25.170 -4.241 -21.616 1.00 92.56 186 ARG A O 1
ATOM 1438 N N . VAL A 1 187 ? 23.653 -5.634 -22.503 1.00 91.38 187 VAL A N 1
ATOM 1439 C CA . VAL A 1 187 ? 23.132 -6.135 -21.219 1.00 91.38 187 VAL A CA 1
ATOM 1440 C C . VAL A 1 187 ? 24.202 -6.896 -20.440 1.00 91.38 187 VAL A C 1
ATOM 1442 O O . VAL A 1 187 ? 24.317 -6.723 -19.231 1.00 91.38 187 VAL A O 1
ATOM 1445 N N . ARG A 1 188 ? 25.026 -7.701 -21.120 1.00 88.25 188 ARG A N 1
ATOM 1446 C CA . ARG A 1 188 ? 26.143 -8.407 -20.485 1.00 88.25 188 ARG A CA 1
ATOM 1447 C C . ARG A 1 188 ? 27.175 -7.441 -19.903 1.00 88.25 188 ARG A C 1
ATOM 1449 O O . ARG A 1 188 ? 27.679 -7.729 -18.825 1.00 88.25 188 ARG A O 1
ATOM 1456 N N . ILE A 1 189 ? 27.476 -6.335 -20.584 1.00 86.31 189 ILE A N 1
ATOM 1457 C CA . ILE A 1 189 ? 28.436 -5.329 -20.101 1.00 86.31 189 ILE A CA 1
ATOM 1458 C C . ILE A 1 189 ? 27.953 -4.732 -18.772 1.00 86.31 189 ILE A C 1
ATOM 1460 O O . ILE A 1 189 ? 28.671 -4.808 -17.780 1.00 86.31 189 ILE A O 1
ATOM 1464 N N . ILE A 1 190 ? 26.701 -4.263 -18.705 1.00 83.31 190 ILE A N 1
ATOM 1465 C CA . ILE A 1 190 ? 26.150 -3.677 -17.469 1.00 83.31 190 ILE A CA 1
ATOM 1466 C C . ILE A 1 190 ? 26.088 -4.687 -16.313 1.00 83.31 190 ILE A C 1
ATOM 1468 O O . ILE A 1 190 ? 26.379 -4.336 -15.168 1.00 83.31 190 ILE A O 1
ATOM 1472 N N . CYS A 1 191 ? 25.737 -5.946 -16.591 1.00 74.75 191 CYS A N 1
ATOM 1473 C CA . CYS A 1 191 ? 25.702 -6.992 -15.565 1.00 74.75 191 CYS A CA 1
ATOM 1474 C C . CYS A 1 191 ? 27.100 -7.499 -15.161 1.00 74.75 191 CYS A C 1
ATOM 1476 O O . CYS A 1 191 ? 27.258 -8.028 -14.063 1.00 74.75 191 CYS A O 1
ATOM 1478 N N . GLY A 1 192 ? 28.106 -7.374 -16.032 1.00 65.94 192 GLY A N 1
ATOM 1479 C CA . GLY A 1 192 ? 29.490 -7.781 -15.769 1.00 65.94 192 GLY A CA 1
ATOM 1480 C C . GLY A 1 192 ? 30.232 -6.823 -14.835 1.00 65.94 192 GLY A C 1
ATOM 1481 O O . GLY A 1 192 ? 30.975 -7.274 -13.962 1.00 65.94 192 GLY A O 1
ATOM 1482 N N . ASP A 1 193 ? 29.972 -5.521 -14.956 1.00 55.88 193 ASP A N 1
ATOM 1483 C CA . ASP A 1 193 ? 30.582 -4.504 -14.092 1.00 55.88 193 ASP A CA 1
ATOM 1484 C C . ASP A 1 193 ? 30.089 -4.617 -12.634 1.00 55.88 193 ASP A C 1
ATOM 1486 O O . ASP A 1 193 ? 30.866 -4.444 -11.698 1.00 55.88 193 ASP A O 1
ATOM 1490 N N . GLU A 1 194 ? 28.836 -5.034 -12.412 1.00 50.50 194 GLU A N 1
ATOM 1491 C CA . GLU A 1 194 ? 28.262 -5.231 -11.066 1.00 50.50 194 GLU A CA 1
ATOM 1492 C C . GLU A 1 194 ? 28.837 -6.437 -10.296 1.00 50.50 194 GLU A C 1
ATOM 1494 O O . GLU A 1 194 ? 28.772 -6.466 -9.066 1.00 50.50 194 GLU A O 1
ATOM 1499 N N . GLN A 1 195 ? 29.414 -7.434 -10.981 1.00 48.66 195 GLN A N 1
ATOM 1500 C CA . GLN A 1 195 ? 30.033 -8.595 -10.320 1.00 48.66 195 GLN A CA 1
ATOM 1501 C C . GLN A 1 195 ? 31.500 -8.375 -9.930 1.00 48.66 195 GLN A C 1
ATOM 1503 O O . GLN A 1 195 ? 32.051 -9.184 -9.186 1.00 48.66 195 GLN A O 1
ATOM 1508 N N . THR A 1 196 ? 32.129 -7.293 -10.397 1.00 45.38 196 THR A N 1
ATOM 1509 C CA . THR A 1 196 ? 33.548 -7.003 -10.119 1.00 45.38 196 THR A CA 1
ATOM 1510 C C . THR A 1 196 ? 33.734 -6.114 -8.876 1.00 45.38 196 THR A C 1
ATOM 1512 O O . THR A 1 196 ? 34.830 -6.045 -8.329 1.00 45.38 196 THR A O 1
ATOM 1515 N N . GLU A 1 197 ? 32.665 -5.479 -8.381 1.00 40.34 197 GLU A N 1
ATOM 1516 C CA . GLU A 1 197 ? 32.674 -4.571 -7.216 1.00 40.34 197 GLU A CA 1
ATOM 1517 C C . GLU A 1 197 ? 32.122 -5.182 -5.907 1.00 40.34 197 GLU A C 1
ATOM 1519 O O . GLU A 1 197 ? 31.881 -4.453 -4.942 1.00 40.34 197 GLU A O 1
ATOM 1524 N N . ARG A 1 198 ? 31.938 -6.509 -5.833 1.00 37.81 198 ARG A N 1
ATOM 1525 C CA . ARG A 1 198 ? 31.556 -7.218 -4.594 1.00 37.81 198 ARG A CA 1
ATOM 1526 C C . ARG A 1 198 ? 32.698 -8.004 -3.965 1.00 37.81 198 ARG A C 1
ATOM 1528 O O . ARG A 1 198 ? 33.416 -8.706 -4.708 1.00 37.81 198 ARG A O 1
#

Radius of gyration: 26.51 Å; chains: 1; bounding box: 68×34×62 Å

pLDDT: mean 80.6, std 14.11, range [33.59, 97.38]

Foldseek 3Di:
DDDDDDDDPCPVVDDPDDDDDDDLVPDDLVVDDLLDLVSLVSQLVPPPALVSNLVSLVSNLVNLVPDPDQVVLQVSLVVLCCVQPPPDDDPDDDRSSVSSVVSSVCSVPPVVVVVVVVVVVVVVVVLVVVVVVLLVVLLVLLCVQERNVLSVLLSVLCVPPSDPVVSVVLVVCSVVPPYSVVSNVVSCVVSVVVVVPD